Protein AF-A0A947FDV4-F1 (afdb_monomer_lite)

pLDDT: mean 72.95, std 21.2, range [30.83, 98.19]

Radius of gyration: 17.54 Å; chains: 1; bounding box: 39×44×41 Å

Structure (mmCIF, N/CA/C/O backbone):
data_AF-A0A947FDV4-F1
#
_entry.id   AF-A0A947FDV4-F1
#
loop_
_atom_site.group_PDB
_atom_site.id
_atom_site.type_symbol
_atom_site.label_atom_id
_atom_site.label_alt_id
_atom_site.label_comp_id
_atom_site.label_asym_id
_atom_site.label_entity_id
_atom_site.label_seq_id
_atom_site.pdbx_PDB_ins_code
_atom_site.Cartn_x
_atom_site.Cartn_y
_atom_site.Cartn_z
_atom_site.occupancy
_atom_site.B_iso_or_equiv
_atom_site.auth_seq_id
_atom_site.auth_comp_id
_atom_site.auth_asym_id
_atom_site.auth_atom_id
_atom_site.pdbx_PDB_model_num
ATOM 1 N N . MET A 1 1 ? -0.721 -19.538 10.527 1.00 61.16 1 MET A N 1
ATOM 2 C CA . MET A 1 1 ? -1.874 -18.734 10.999 1.00 61.16 1 MET A CA 1
ATOM 3 C C . MET A 1 1 ? -1.542 -17.625 12.014 1.00 61.16 1 MET A C 1
ATOM 5 O O . MET A 1 1 ? -1.861 -16.480 11.712 1.00 61.16 1 MET A O 1
ATOM 9 N N . ASP A 1 2 ? -0.907 -17.894 13.166 1.00 78.69 2 ASP A N 1
ATOM 10 C CA . ASP A 1 2 ? -0.734 -16.884 14.244 1.00 78.69 2 ASP A CA 1
ATOM 11 C C . ASP A 1 2 ? 0.026 -15.616 13.813 1.00 78.69 2 ASP A C 1
ATOM 13 O O . ASP A 1 2 ? -0.416 -14.503 14.087 1.00 78.69 2 ASP A O 1
ATOM 17 N N . ILE A 1 3 ? 1.089 -15.779 13.019 1.00 83.50 3 ILE A N 1
ATOM 18 C CA . ILE A 1 3 ? 1.899 -14.670 12.485 1.00 83.50 3 ILE A CA 1
ATOM 19 C C . ILE A 1 3 ? 1.073 -13.728 11.591 1.00 83.50 3 ILE A C 1
ATOM 21 O O . ILE A 1 3 ? 1.237 -12.514 11.651 1.00 83.50 3 ILE A O 1
ATOM 25 N N . LEU A 1 4 ? 0.157 -14.257 10.769 1.00 87.56 4 LEU A N 1
ATOM 26 C CA . LEU A 1 4 ? -0.676 -13.418 9.896 1.00 87.56 4 LEU A CA 1
ATOM 27 C C . LEU A 1 4 ? -1.680 -12.591 10.697 1.00 87.56 4 LEU A C 1
ATOM 29 O O . LEU A 1 4 ? -1.967 -11.454 10.338 1.00 87.56 4 LEU A O 1
ATOM 33 N N . ILE A 1 5 ? -2.219 -13.155 11.780 1.00 90.75 5 ILE A N 1
ATOM 34 C CA . ILE A 1 5 ? -3.146 -12.442 12.664 1.00 90.75 5 ILE A CA 1
ATOM 35 C C . ILE A 1 5 ? -2.408 -11.328 13.409 1.00 90.75 5 ILE A C 1
ATOM 37 O O . ILE A 1 5 ? -2.948 -10.227 13.547 1.00 90.75 5 ILE A O 1
ATOM 41 N N . GLU A 1 6 ? -1.183 -11.594 13.860 1.00 91.12 6 GLU A N 1
ATOM 42 C CA . GLU A 1 6 ? -0.329 -10.593 14.496 1.00 91.12 6 GLU A CA 1
ATOM 43 C C . GLU A 1 6 ? 0.019 -9.456 13.525 1.00 9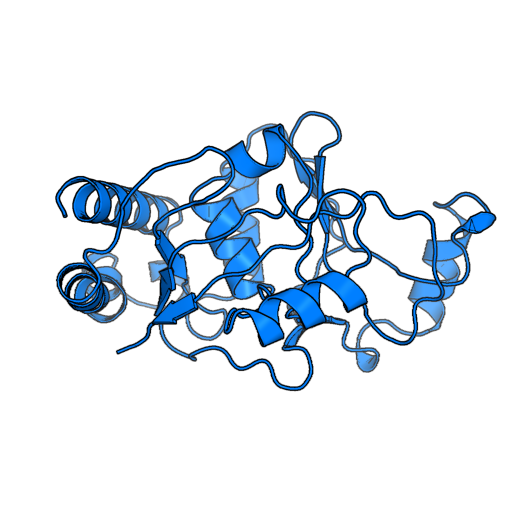1.12 6 GLU A C 1
ATOM 45 O O . GLU A 1 6 ? -0.275 -8.299 13.825 1.00 91.12 6 GLU A O 1
ATOM 50 N N . LEU A 1 7 ? 0.519 -9.776 12.324 1.00 92.25 7 LEU A N 1
ATOM 51 C CA . LEU A 1 7 ? 0.811 -8.792 11.272 1.00 92.25 7 LEU A CA 1
ATOM 52 C C . LEU A 1 7 ? -0.423 -7.964 10.899 1.00 92.25 7 LEU A C 1
ATOM 54 O O . LEU A 1 7 ? -0.337 -6.751 10.738 1.00 92.2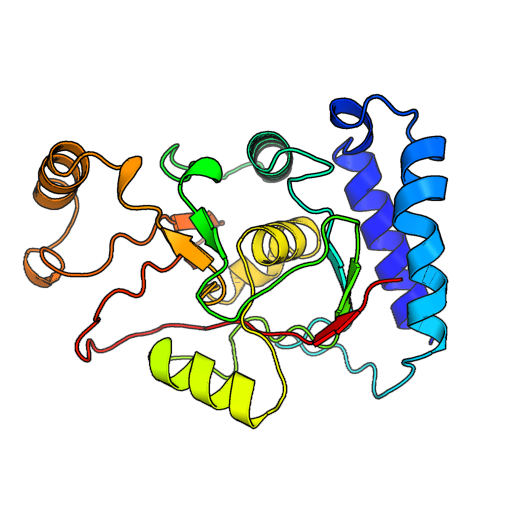5 7 LEU A O 1
ATOM 58 N N . PHE A 1 8 ? -1.590 -8.595 10.781 1.00 95.25 8 PHE A N 1
ATOM 59 C CA . PHE A 1 8 ? -2.833 -7.887 10.488 1.00 95.25 8 PHE A CA 1
ATOM 60 C C . PHE A 1 8 ? -3.212 -6.914 11.612 1.00 95.25 8 PHE A C 1
ATOM 62 O O . PHE A 1 8 ? -3.644 -5.794 11.348 1.00 95.25 8 PHE A O 1
ATOM 69 N N . SER A 1 9 ? -3.011 -7.318 12.868 1.00 96.06 9 SER A N 1
ATOM 70 C CA . SER A 1 9 ? -3.282 -6.473 14.037 1.00 96.06 9 SER A CA 1
ATOM 71 C C . SER A 1 9 ? -2.314 -5.288 14.119 1.00 96.06 9 SER A C 1
ATOM 73 O O . SER A 1 9 ? -2.739 -4.175 14.417 1.00 96.06 9 SER A O 1
ATOM 75 N N . GLN A 1 10 ? -1.038 -5.489 13.778 1.00 95.75 10 GLN A N 1
ATOM 76 C CA . GLN A 1 10 ? -0.059 -4.402 13.661 1.00 95.75 10 GLN A CA 1
ATOM 77 C C . GLN A 1 10 ? -0.476 -3.389 12.587 1.00 95.75 10 GLN A C 1
ATOM 79 O O . GLN A 1 10 ? -0.477 -2.187 12.838 1.00 95.75 10 GLN A O 1
ATOM 84 N N . GLN A 1 11 ? -0.929 -3.865 11.425 1.00 97.06 11 GLN A N 1
ATOM 85 C CA . GLN A 1 11 ? -1.399 -2.994 10.345 1.00 97.06 11 GLN A CA 1
ATOM 86 C C . GLN A 1 11 ? -2.675 -2.218 10.715 1.00 97.06 11 GLN A C 1
ATOM 88 O O . GLN A 1 11 ? -2.822 -1.066 10.304 1.00 97.06 11 GLN A O 1
ATOM 93 N N . ILE A 1 12 ? -3.564 -2.786 11.541 1.00 97.81 12 ILE A N 1
ATOM 94 C CA . ILE A 1 12 ? -4.694 -2.045 12.132 1.00 97.81 12 ILE A CA 1
ATOM 95 C C . ILE A 1 12 ? -4.191 -0.880 12.991 1.00 97.81 12 ILE A C 1
ATOM 97 O O . ILE A 1 12 ? -4.678 0.238 12.824 1.00 97.81 12 ILE A O 1
ATOM 101 N N . ASN A 1 13 ? -3.208 -1.112 13.866 1.00 96.81 13 ASN A N 1
ATOM 102 C CA . ASN A 1 13 ? -2.644 -0.051 14.706 1.00 96.81 13 ASN A CA 1
ATOM 103 C C . ASN A 1 13 ? -2.045 1.066 13.847 1.00 96.81 13 ASN A C 1
ATOM 105 O O . ASN A 1 13 ? -2.341 2.234 14.072 1.00 96.81 13 ASN A O 1
ATOM 109 N N . THR A 1 14 ? -1.314 0.713 12.789 1.00 95.44 14 THR A N 1
ATOM 110 C CA . THR A 1 14 ? -0.786 1.687 11.828 1.00 95.44 14 THR A CA 1
ATOM 111 C C . THR A 1 14 ? -1.892 2.532 11.173 1.00 95.44 14 THR A C 1
ATOM 113 O O . THR A 1 14 ? -1.744 3.744 11.023 1.00 95.44 14 THR A O 1
ATOM 116 N N . ILE A 1 15 ? -3.019 1.923 10.784 1.00 96.88 15 ILE A N 1
ATOM 117 C CA . ILE A 1 15 ? -4.180 2.630 10.202 1.00 96.88 15 ILE A CA 1
ATOM 118 C C . ILE A 1 15 ? -4.802 3.602 11.216 1.00 96.88 15 ILE A C 1
ATOM 120 O O . ILE A 1 15 ? -5.190 4.718 10.850 1.00 96.88 15 ILE A O 1
ATOM 124 N N . ILE A 1 16 ? -4.890 3.185 12.482 1.00 96.88 16 ILE A N 1
ATOM 125 C CA . ILE A 1 16 ? -5.399 3.994 13.597 1.00 96.88 16 ILE A CA 1
ATOM 126 C C . ILE A 1 16 ? -4.479 5.188 13.864 1.00 96.88 16 ILE A C 1
ATOM 128 O O . ILE A 1 16 ? -4.941 6.329 13.856 1.00 96.88 16 ILE A O 1
ATOM 132 N N . GLU A 1 17 ? -3.178 4.945 14.021 1.00 94.81 17 GLU A N 1
ATOM 133 C CA . GLU A 1 17 ? -2.159 5.972 14.267 1.00 94.81 17 GLU A CA 1
ATOM 134 C C . GLU A 1 17 ? -2.141 7.028 13.159 1.00 94.81 17 GLU A C 1
ATOM 136 O O . GLU A 1 17 ? -2.047 8.227 13.433 1.00 94.81 17 GLU A O 1
ATOM 141 N N . ARG A 1 18 ? -2.324 6.602 11.903 1.00 93.38 18 ARG A N 1
ATOM 142 C CA . ARG A 1 18 ? -2.436 7.499 10.743 1.00 93.38 18 ARG A CA 1
ATOM 143 C C . ARG A 1 18 ? -3.812 8.125 10.554 1.00 93.38 18 ARG A C 1
ATOM 145 O O . ARG A 1 18 ? -3.996 8.899 9.618 1.00 93.38 18 ARG A O 1
ATOM 152 N N . LYS A 1 19 ? -4.776 7.831 11.424 1.00 96.69 19 LYS A N 1
ATOM 153 C CA . LYS A 1 19 ? -6.101 8.467 11.457 1.00 96.69 19 LYS A CA 1
ATOM 154 C C . LYS A 1 19 ? -6.870 8.368 10.137 1.00 96.69 19 LYS A C 1
ATOM 156 O O . LYS A 1 19 ? -7.600 9.282 9.755 1.00 96.69 19 LYS A O 1
ATOM 161 N N . PHE A 1 20 ? -6.771 7.225 9.459 1.00 96.31 20 PHE A N 1
ATOM 162 C CA . PHE A 1 20 ? -7.467 6.972 8.186 1.00 96.31 20 PHE A CA 1
ATOM 163 C C . PHE A 1 20 ? -9.001 7.065 8.289 1.00 96.31 20 PHE A C 1
ATOM 165 O O . PHE A 1 20 ? -9.681 7.253 7.285 1.00 96.31 20 PHE A O 1
ATOM 172 N N . HIS A 1 21 ? -9.554 7.005 9.501 1.00 97.50 21 HIS A N 1
ATOM 173 C CA . HIS A 1 21 ? -10.975 7.218 9.761 1.00 97.50 21 HIS A CA 1
ATOM 174 C C . HIS A 1 21 ? -11.444 8.665 9.511 1.00 97.50 21 HIS A C 1
ATOM 176 O O . HIS A 1 21 ? -12.617 8.866 9.192 1.00 97.50 21 HIS A O 1
ATOM 182 N N . ILE A 1 22 ? -10.553 9.665 9.611 1.00 96.88 22 ILE A N 1
ATOM 183 C CA . ILE A 1 22 ? -10.924 11.088 9.517 1.00 96.88 22 ILE A CA 1
ATOM 184 C C . ILE A 1 22 ? -11.488 11.442 8.132 1.00 96.88 22 ILE A C 1
ATOM 186 O O . ILE A 1 22 ? -12.611 11.946 8.082 1.00 96.88 22 ILE A O 1
ATOM 190 N N . PRO A 1 23 ? -10.797 11.175 7.003 1.00 95.62 23 PRO A N 1
ATOM 191 C CA . PRO A 1 23 ? -11.322 11.541 5.685 1.00 95.62 23 PRO A CA 1
ATOM 192 C C . PRO A 1 23 ? -12.569 10.745 5.292 1.00 95.62 23 PRO A C 1
ATOM 194 O O . PRO A 1 23 ? -13.384 11.229 4.513 1.00 95.62 23 PRO A O 1
ATOM 197 N N . ALA A 1 24 ? -12.739 9.549 5.862 1.00 93.94 24 ALA A N 1
ATOM 198 C CA . ALA A 1 24 ? -13.931 8.730 5.678 1.00 93.94 24 ALA A CA 1
ATOM 199 C C . ALA A 1 24 ? -15.149 9.247 6.473 1.00 93.94 24 ALA A C 1
ATOM 201 O O . ALA A 1 24 ? -16.252 8.734 6.293 1.00 93.94 24 ALA A O 1
ATOM 202 N N . GLY A 1 25 ? -14.972 10.239 7.357 1.00 96.50 25 GLY A N 1
ATOM 203 C CA . GLY A 1 25 ? -16.050 10.798 8.177 1.00 96.50 25 GLY A CA 1
ATOM 204 C C . GLY A 1 25 ? -16.618 9.808 9.198 1.00 96.50 25 GLY A C 1
ATOM 205 O O . GLY A 1 25 ? -17.791 9.899 9.557 1.00 96.50 25 GLY A O 1
ATOM 206 N N . LEU A 1 26 ? -15.809 8.842 9.642 1.00 97.50 26 LEU A N 1
ATOM 207 C CA . LEU A 1 26 ? -16.211 7.794 10.580 1.00 97.50 26 LEU A CA 1
ATOM 208 C C . LEU A 1 26 ? -15.482 7.939 11.916 1.00 97.50 26 LEU A C 1
ATOM 210 O O . LEU A 1 26 ? -14.395 8.512 11.999 1.00 97.50 26 LEU A O 1
ATOM 214 N N . SER A 1 27 ? -16.068 7.362 12.968 1.00 98.12 27 SER A N 1
ATOM 215 C CA . SER A 1 27 ? -15.310 7.085 14.186 1.00 98.12 27 SER A CA 1
ATOM 216 C C . SER A 1 27 ? -14.224 6.042 13.894 1.00 98.12 27 SER A C 1
ATOM 218 O O . SER A 1 27 ? -14.353 5.237 12.969 1.00 98.12 27 SER A O 1
ATOM 220 N N . GLU A 1 28 ? -13.155 6.035 14.689 1.00 97.94 28 GLU A N 1
ATOM 221 C CA . GLU A 1 28 ? -12.082 5.044 14.561 1.00 97.94 28 GLU A CA 1
ATOM 222 C C . GLU A 1 28 ? -12.623 3.605 14.606 1.00 97.94 28 GLU A C 1
ATOM 224 O O . GLU A 1 28 ? -12.326 2.795 13.725 1.00 97.94 28 GLU A O 1
ATOM 229 N N . SER A 1 29 ? -13.489 3.303 15.579 1.00 97.81 29 SER A N 1
ATOM 230 C CA . SER A 1 29 ? -14.077 1.971 15.742 1.00 97.81 29 SER A CA 1
ATOM 231 C C . SER A 1 29 ? -15.006 1.598 14.587 1.00 97.81 29 SER A C 1
ATOM 233 O O . SER A 1 29 ? -14.961 0.460 14.117 1.00 97.81 29 SER A O 1
ATOM 235 N N . ASP A 1 30 ? -15.814 2.535 14.080 1.00 98.06 30 ASP A N 1
ATOM 236 C CA . ASP A 1 30 ? -16.655 2.303 12.903 1.00 98.06 30 ASP A CA 1
ATOM 237 C C . ASP A 1 30 ? -15.817 2.020 11.660 1.00 98.06 30 ASP A C 1
ATOM 239 O O . ASP A 1 30 ? -16.135 1.096 10.912 1.00 98.06 30 ASP A O 1
ATOM 243 N N . PHE A 1 31 ? -14.747 2.786 11.441 1.00 98.19 31 PHE A N 1
ATOM 244 C CA . PHE A 1 31 ? -13.864 2.589 10.297 1.00 98.19 31 PHE A CA 1
ATOM 245 C C . PHE A 1 31 ? -13.248 1.188 10.324 1.00 98.19 31 PHE A C 1
ATOM 247 O O . PHE A 1 31 ? -13.370 0.435 9.355 1.00 98.19 31 PHE A O 1
ATOM 254 N N . ILE A 1 32 ? -12.661 0.795 11.457 1.00 98.12 32 ILE A N 1
ATOM 255 C CA . ILE A 1 32 ? -12.037 -0.522 11.611 1.00 98.12 32 ILE A CA 1
ATOM 256 C C . ILE A 1 32 ? -13.062 -1.647 11.458 1.00 98.12 32 ILE A C 1
ATOM 258 O O . ILE A 1 32 ? -12.831 -2.576 10.681 1.00 98.12 32 ILE A O 1
ATOM 262 N N . ASN A 1 33 ? -14.213 -1.560 12.126 1.00 97.44 33 ASN A N 1
ATOM 263 C CA . ASN A 1 33 ? -15.218 -2.623 12.098 1.00 97.44 33 ASN A CA 1
ATOM 264 C C . ASN A 1 33 ? -15.877 -2.794 10.727 1.00 97.44 33 ASN A C 1
ATOM 266 O O . ASN A 1 33 ? -16.144 -3.923 10.316 1.00 97.44 33 ASN A O 1
ATOM 270 N N . ARG A 1 34 ? -16.150 -1.694 10.014 1.00 95.56 34 ARG A N 1
ATOM 271 C CA . ARG A 1 34 ? -16.843 -1.740 8.718 1.00 95.56 34 ARG A CA 1
ATOM 272 C C . ARG A 1 34 ? -15.913 -2.099 7.570 1.00 95.56 34 ARG A C 1
ATOM 274 O O . ARG A 1 34 ? -16.341 -2.784 6.645 1.00 95.56 34 ARG A O 1
ATOM 281 N N . HIS A 1 35 ? -14.672 -1.620 7.608 1.00 96.06 35 HIS A N 1
ATOM 282 C CA . HIS A 1 35 ? -13.788 -1.673 6.448 1.00 96.06 35 HIS A CA 1
ATOM 283 C C . HIS A 1 35 ? -12.632 -2.659 6.589 1.00 96.06 35 HIS A C 1
ATOM 285 O O . HIS A 1 35 ? -12.291 -3.316 5.610 1.00 96.06 35 HIS A O 1
ATOM 291 N N . ILE A 1 36 ? -12.039 -2.783 7.779 1.00 97.38 36 ILE A N 1
ATOM 292 C CA . ILE A 1 36 ? -10.795 -3.544 7.956 1.00 97.38 36 ILE A CA 1
ATOM 293 C C . ILE A 1 36 ? -11.069 -4.927 8.542 1.00 97.38 36 ILE A C 1
ATOM 295 O O . ILE A 1 36 ? -10.694 -5.932 7.946 1.00 97.38 36 ILE A O 1
ATOM 299 N N . MET A 1 37 ? -11.790 -5.012 9.662 1.00 96.12 37 MET A N 1
ATOM 300 C CA . MET A 1 37 ? -12.080 -6.273 10.358 1.00 96.12 37 MET A CA 1
ATOM 301 C C . MET A 1 37 ? -12.680 -7.383 9.489 1.00 96.12 37 MET A C 1
ATOM 303 O O . MET A 1 37 ? -12.298 -8.540 9.698 1.00 96.12 37 MET A O 1
ATOM 307 N N . PRO A 1 38 ? -13.554 -7.101 8.502 1.00 95.75 38 PRO A N 1
ATOM 308 C CA . PRO A 1 38 ? -14.048 -8.140 7.610 1.00 95.75 38 PRO A CA 1
ATOM 309 C C . PRO A 1 38 ? -12.913 -8.906 6.905 1.00 95.75 38 PRO A C 1
ATOM 311 O O . PRO A 1 38 ? -13.013 -10.121 6.719 1.00 95.75 38 PRO A O 1
ATOM 314 N N . LEU A 1 39 ? -11.802 -8.236 6.566 1.00 95.31 39 LEU A N 1
ATOM 315 C CA . LEU A 1 39 ? -10.661 -8.836 5.863 1.00 95.31 39 LEU A CA 1
ATOM 316 C C . LEU A 1 39 ? -9.967 -9.932 6.675 1.00 95.31 39 LEU A C 1
ATOM 318 O O . LEU A 1 39 ? -9.359 -10.830 6.094 1.00 95.31 39 LEU A O 1
ATOM 322 N N . LYS A 1 40 ? -10.120 -9.941 8.005 1.00 93.06 40 LYS A N 1
ATOM 323 C CA . LYS A 1 40 ? -9.583 -10.999 8.873 1.00 93.06 40 LYS A CA 1
ATOM 324 C C . LYS A 1 40 ? -10.066 -12.393 8.454 1.00 93.06 40 LYS A C 1
ATOM 326 O O . LYS A 1 40 ? -9.337 -13.371 8.602 1.00 93.06 40 LYS A O 1
ATOM 331 N N . GLN A 1 41 ? -11.267 -12.495 7.878 1.00 89.94 41 GLN A N 1
ATOM 332 C CA . GLN A 1 41 ? -11.826 -13.760 7.386 1.00 89.94 41 GLN A CA 1
ATOM 333 C C . GLN A 1 41 ? -11.045 -14.340 6.195 1.00 89.94 41 GLN A C 1
ATOM 335 O O . GLN A 1 41 ? -11.066 -15.552 5.977 1.00 89.94 41 GLN A O 1
ATOM 340 N N . LEU A 1 42 ? -10.351 -13.497 5.424 1.00 89.00 42 LEU A N 1
ATOM 341 C CA . LEU A 1 42 ? -9.546 -13.915 4.275 1.00 89.00 42 LEU A CA 1
ATOM 342 C C . LEU A 1 42 ? -8.218 -14.556 4.701 1.00 89.00 42 LEU A C 1
ATOM 344 O O . LEU A 1 42 ? -7.711 -15.416 3.982 1.00 89.00 42 LEU A O 1
ATOM 348 N N . LEU A 1 43 ? -7.696 -14.199 5.881 1.00 85.94 43 LEU A N 1
ATOM 349 C CA . LEU A 1 43 ? -6.466 -14.779 6.435 1.00 85.94 43 LEU A CA 1
ATOM 350 C C . LEU A 1 43 ? -6.643 -16.266 6.759 1.00 85.94 43 LEU A C 1
ATOM 352 O O . LEU A 1 43 ? -5.788 -17.080 6.428 1.00 85.94 43 LEU A O 1
ATOM 356 N N . VAL A 1 44 ? -7.792 -16.630 7.337 1.00 74.06 44 VAL A N 1
ATOM 357 C CA . VAL A 1 44 ? -8.118 -18.019 7.709 1.00 74.06 44 VAL A CA 1
ATOM 358 C C . VAL A 1 44 ? -8.218 -18.927 6.476 1.00 74.06 44 VAL A C 1
ATOM 360 O O . VAL A 1 44 ? -7.927 -20.116 6.548 1.00 74.06 44 VAL A O 1
ATOM 363 N N . LYS A 1 45 ? -8.606 -18.373 5.322 1.00 69.06 45 LYS A N 1
ATOM 364 C CA . LYS A 1 45 ? -8.782 -19.130 4.074 1.00 69.06 45 LYS A CA 1
ATOM 365 C C . LYS A 1 45 ? -7.473 -19.387 3.314 1.00 69.06 45 LYS A C 1
ATOM 367 O O . LYS A 1 45 ? -7.484 -20.197 2.391 1.00 69.06 45 LYS A O 1
ATOM 372 N N . ASN A 1 46 ? -6.369 -18.721 3.668 1.00 67.12 46 ASN A N 1
ATOM 373 C CA . ASN A 1 46 ? -5.142 -18.676 2.858 1.00 67.12 46 ASN A CA 1
ATOM 374 C C . ASN A 1 46 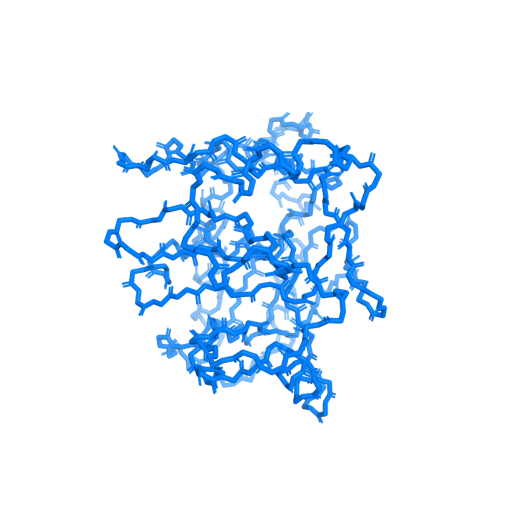? -3.866 -19.042 3.640 1.00 67.12 46 ASN A C 1
ATOM 376 O O . ASN A 1 46 ? -2.823 -18.431 3.440 1.00 67.12 46 ASN A O 1
ATOM 380 N N . ASP A 1 47 ? -3.919 -20.067 4.494 1.00 63.22 47 ASP A N 1
ATOM 381 C CA . ASP A 1 47 ? -2.809 -20.512 5.365 1.00 63.22 47 ASP A CA 1
ATOM 382 C C . ASP A 1 47 ? -1.647 -21.222 4.621 1.00 63.22 47 ASP A C 1
ATOM 384 O O . ASP A 1 47 ? -1.104 -22.219 5.094 1.00 63.22 47 ASP A O 1
ATOM 388 N N . LYS A 1 48 ? -1.269 -20.763 3.419 1.00 56.84 48 LYS A N 1
ATOM 389 C CA . LYS A 1 48 ? -0.122 -21.309 2.677 1.00 56.84 48 LYS A CA 1
ATOM 390 C C . LYS A 1 48 ? 1.159 -20.532 3.005 1.00 56.84 48 LYS A C 1
ATOM 392 O O . LYS A 1 48 ? 1.204 -19.322 2.843 1.00 56.84 48 LYS A O 1
ATOM 397 N N . ASP A 1 49 ? 2.159 -21.287 3.465 1.00 53.69 49 ASP A N 1
ATOM 398 C CA . ASP A 1 49 ? 3.581 -20.971 3.691 1.00 53.69 49 ASP A CA 1
ATOM 399 C C . ASP A 1 49 ? 3.908 -19.504 4.050 1.00 53.69 49 ASP A C 1
ATOM 401 O O . ASP A 1 49 ? 4.287 -18.680 3.222 1.00 53.69 49 ASP A O 1
ATOM 405 N N . THR A 1 50 ? 3.779 -19.183 5.337 1.00 57.91 50 THR A N 1
ATOM 406 C CA . THR A 1 50 ? 4.012 -17.854 5.923 1.00 57.91 50 THR A CA 1
ATOM 407 C C . THR A 1 50 ? 5.486 -17.619 6.253 1.00 57.91 50 THR A C 1
ATOM 409 O O . THR A 1 50 ? 5.826 -17.285 7.393 1.00 57.91 50 THR A O 1
ATOM 412 N N . LYS A 1 51 ? 6.395 -17.836 5.300 1.00 56.47 51 LYS A N 1
ATOM 413 C CA . LYS A 1 51 ? 7.791 -17.437 5.505 1.00 56.47 51 LYS A CA 1
ATOM 414 C C . LYS A 1 51 ? 7.905 -15.933 5.303 1.00 56.47 51 LYS A C 1
ATOM 416 O O . LYS A 1 51 ? 7.771 -15.442 4.190 1.00 56.47 51 LYS A O 1
ATOM 421 N N . ILE A 1 52 ? 8.152 -15.218 6.397 1.00 56.66 52 ILE A N 1
ATOM 422 C CA . ILE A 1 52 ? 8.619 -13.836 6.331 1.00 56.66 52 ILE A CA 1
ATOM 423 C C . ILE A 1 52 ? 10.059 -13.900 5.821 1.00 56.66 52 ILE A C 1
ATOM 425 O O . ILE A 1 52 ? 10.963 -14.317 6.546 1.00 56.66 52 ILE A O 1
ATOM 429 N N . ASP A 1 53 ? 10.253 -13.531 4.563 1.00 66.19 53 ASP A N 1
ATOM 430 C CA . ASP A 1 53 ? 11.567 -13.220 4.011 1.00 66.19 53 ASP A CA 1
ATOM 431 C C . ASP A 1 53 ? 11.654 -11.700 3.841 1.00 66.19 53 ASP A C 1
ATOM 433 O O . ASP A 1 53 ? 10.658 -11.044 3.555 1.00 66.19 53 ASP A O 1
ATOM 437 N N . LYS A 1 54 ? 12.846 -11.115 3.971 1.00 65.31 54 LYS A N 1
ATOM 438 C CA . LYS A 1 54 ? 13.060 -9.675 3.753 1.00 65.31 54 LYS A CA 1
ATOM 439 C C . LYS A 1 54 ? 12.636 -9.216 2.354 1.00 65.31 54 LYS A C 1
ATOM 441 O O . LYS A 1 54 ? 12.448 -8.024 2.141 1.00 65.31 54 LYS A O 1
ATOM 446 N N . SER A 1 55 ? 12.523 -10.143 1.403 1.00 74.75 55 SER A N 1
ATOM 447 C CA . SER A 1 55 ? 12.048 -9.864 0.050 1.00 74.75 55 SER A CA 1
ATOM 448 C C . SER A 1 55 ? 10.532 -10.034 -0.132 1.00 74.75 55 SER A C 1
ATOM 450 O O . SER A 1 55 ? 9.969 -9.398 -1.020 1.00 74.75 55 SER A O 1
ATOM 452 N N . HIS A 1 56 ? 9.857 -10.799 0.734 1.00 85.44 56 HIS A N 1
ATOM 453 C CA . HIS A 1 56 ? 8.434 -11.124 0.614 1.00 85.44 56 HIS A CA 1
ATOM 454 C C . HIS A 1 56 ? 7.648 -10.776 1.882 1.00 85.44 56 HIS A C 1
ATOM 456 O O . HIS A 1 56 ? 7.859 -11.351 2.951 1.00 85.44 56 HIS A O 1
ATOM 462 N N . ILE A 1 57 ? 6.666 -9.885 1.745 1.00 88.81 57 ILE A N 1
ATOM 463 C CA . ILE A 1 57 ? 5.745 -9.535 2.829 1.00 88.81 57 ILE A CA 1
ATOM 464 C C . ILE A 1 57 ? 4.486 -10.400 2.717 1.00 88.81 57 ILE A C 1
ATOM 466 O O . ILE A 1 57 ? 3.785 -10.319 1.708 1.00 88.81 57 ILE A O 1
ATOM 470 N N . PRO A 1 58 ? 4.138 -11.205 3.740 1.00 90.25 58 PRO A N 1
ATOM 471 C CA . PRO A 1 58 ? 3.035 -12.155 3.622 1.00 90.25 58 PRO A CA 1
ATOM 472 C C . PRO A 1 58 ? 1.686 -11.499 3.339 1.00 90.25 58 PRO A C 1
ATOM 474 O O . PRO A 1 58 ? 0.918 -12.025 2.535 1.00 90.25 58 PRO A O 1
ATOM 477 N N . ILE A 1 59 ? 1.401 -10.373 4.004 1.00 93.19 59 ILE A N 1
ATOM 478 C CA . ILE A 1 59 ? 0.139 -9.647 3.869 1.00 93.19 59 ILE A CA 1
ATOM 479 C C . ILE A 1 59 ? 0.322 -8.134 3.946 1.00 93.19 59 ILE A C 1
ATOM 481 O O . ILE A 1 59 ? 1.068 -7.635 4.788 1.00 93.19 59 ILE A O 1
ATOM 485 N N . VAL A 1 60 ? -0.437 -7.406 3.129 1.00 95.12 60 VAL A N 1
ATOM 486 C CA . VAL A 1 60 ? -0.579 -5.945 3.227 1.00 95.12 60 VAL A CA 1
ATOM 487 C C . VAL A 1 60 ? -2.059 -5.583 3.157 1.00 95.12 60 VAL A C 1
ATOM 489 O O . VAL A 1 60 ? -2.756 -6.007 2.236 1.00 95.12 60 VAL A O 1
ATOM 492 N N . VAL A 1 61 ? -2.545 -4.805 4.120 1.00 97.69 61 VAL A N 1
ATOM 493 C CA . VAL A 1 61 ? -3.881 -4.208 4.110 1.00 97.69 61 VAL A CA 1
ATOM 494 C C . VAL A 1 61 ? -3.835 -2.964 3.238 1.00 97.69 61 VAL A C 1
ATOM 496 O O . VAL A 1 61 ? -3.093 -2.029 3.515 1.00 97.69 61 VAL A O 1
ATOM 499 N N . VAL A 1 62 ? -4.644 -2.936 2.186 1.00 97.62 62 VAL A N 1
ATOM 500 C CA . VAL A 1 62 ? -4.736 -1.784 1.289 1.00 97.62 62 VAL A CA 1
ATOM 501 C C . VAL A 1 62 ? -6.028 -1.045 1.570 1.00 97.62 62 VAL A C 1
ATOM 503 O O . VAL A 1 62 ? -7.112 -1.622 1.481 1.00 97.62 62 VAL A O 1
ATOM 506 N N . VAL A 1 63 ? -5.914 0.245 1.881 1.00 96.94 63 VAL A N 1
ATOM 507 C CA . VAL A 1 63 ? -7.045 1.173 1.932 1.00 96.94 63 VAL A CA 1
ATOM 508 C C . VAL A 1 63 ? -7.003 2.012 0.653 1.00 96.94 63 VAL A C 1
ATOM 510 O O . VAL A 1 63 ? -6.134 2.875 0.532 1.00 96.94 63 VAL A O 1
ATOM 513 N N . PRO A 1 64 ? -7.886 1.751 -0.329 1.00 94.12 64 PRO A N 1
ATOM 514 C CA . PRO A 1 64 ? -7.815 2.422 -1.619 1.00 94.12 64 PRO A CA 1
ATOM 515 C C . PRO A 1 64 ? -8.157 3.909 -1.505 1.00 94.12 64 PRO A C 1
ATOM 517 O O . PRO A 1 64 ? -8.882 4.338 -0.597 1.00 94.12 64 PRO A O 1
ATOM 520 N N . HIS A 1 65 ? -7.682 4.687 -2.477 1.00 91.19 65 HIS A N 1
ATOM 521 C CA . HIS A 1 65 ? -7.911 6.129 -2.573 1.00 91.19 65 HIS A CA 1
ATOM 522 C C . HIS A 1 65 ? -9.384 6.554 -2.575 1.00 91.19 65 HIS A C 1
ATOM 524 O O . HIS A 1 65 ? -9.706 7.677 -2.190 1.00 91.19 65 HIS A O 1
ATOM 530 N N . THR A 1 66 ? -10.279 5.659 -2.995 1.00 91.38 66 THR A N 1
ATOM 531 C CA . THR A 1 66 ? -11.739 5.839 -2.977 1.00 91.38 66 THR A CA 1
ATOM 532 C C . THR A 1 66 ? -12.315 5.931 -1.561 1.00 91.38 66 THR A C 1
ATOM 534 O O . THR A 1 66 ? -13.410 6.463 -1.390 1.00 91.38 66 THR A O 1
ATOM 537 N N . ILE A 1 67 ? -11.597 5.426 -0.551 1.00 95.12 67 ILE A N 1
ATOM 538 C CA . ILE A 1 67 ? -11.982 5.473 0.868 1.00 95.12 67 ILE A CA 1
ATOM 539 C C . ILE A 1 67 ? -11.185 6.544 1.615 1.00 95.12 67 ILE A C 1
ATOM 541 O O . ILE A 1 67 ? -11.757 7.313 2.386 1.00 95.12 67 ILE A O 1
ATOM 545 N N . VAL A 1 68 ? -9.869 6.602 1.394 1.00 94.38 68 VAL A N 1
ATOM 546 C CA . VAL A 1 68 ? -8.983 7.604 2.002 1.00 94.38 68 VAL A CA 1
ATOM 547 C C . VAL A 1 68 ? -8.143 8.237 0.900 1.00 94.38 68 VAL A C 1
ATOM 549 O O . VAL A 1 68 ? -7.325 7.528 0.318 1.00 94.38 68 VAL A O 1
ATOM 552 N N . PRO A 1 69 ? -8.271 9.548 0.624 1.00 90.44 69 PRO A N 1
ATOM 553 C CA . PRO A 1 69 ? -7.537 10.194 -0.460 1.00 90.44 69 PRO A CA 1
ATOM 554 C C . PRO A 1 69 ? -6.028 9.944 -0.376 1.00 90.44 69 PRO A C 1
ATOM 556 O O . PRO A 1 69 ? -5.430 10.084 0.692 1.00 90.44 69 PRO A O 1
ATOM 559 N N . LEU A 1 70 ? -5.393 9.621 -1.506 1.00 83.81 70 LEU A N 1
ATOM 560 C CA . LEU A 1 70 ? -3.953 9.324 -1.547 1.00 83.81 70 LEU A CA 1
ATOM 561 C C . LEU A 1 70 ? -3.092 10.480 -1.032 1.00 83.81 70 LEU A C 1
ATOM 563 O O . LEU A 1 70 ? -2.073 10.239 -0.394 1.00 83.81 70 LEU A O 1
ATOM 567 N N . SER A 1 71 ? -3.510 11.726 -1.267 1.00 81.44 71 SER A N 1
ATOM 568 C CA . SER A 1 71 ? -2.843 12.916 -0.732 1.00 81.44 71 SER A CA 1
ATOM 569 C C . SER A 1 71 ? -2.795 12.916 0.799 1.00 81.44 71 SER A C 1
ATOM 571 O O . SER A 1 71 ? -1.751 13.220 1.373 1.00 81.44 71 SER A O 1
ATOM 573 N N . TYR A 1 72 ? -3.881 12.496 1.456 1.00 88.38 72 TYR A N 1
ATOM 574 C CA . TYR A 1 72 ? -3.932 12.336 2.908 1.00 88.38 72 TYR A CA 1
ATOM 575 C C . TYR A 1 72 ? -3.035 11.187 3.374 1.00 88.38 72 TYR A C 1
ATOM 577 O O . TYR A 1 72 ? -2.238 11.368 4.290 1.00 88.38 72 TYR A O 1
ATOM 585 N N . GLN A 1 73 ? -3.120 10.016 2.731 1.00 88.06 73 GLN A N 1
ATOM 586 C CA . GLN A 1 73 ? -2.287 8.860 3.095 1.00 88.06 73 GLN A CA 1
ATOM 587 C C . GLN A 1 73 ? -0.795 9.205 3.014 1.00 88.06 73 GLN A C 1
ATOM 589 O O . GLN A 1 73 ? -0.046 8.960 3.959 1.00 88.06 73 GLN A O 1
ATOM 594 N N . LEU A 1 74 ? -0.388 9.851 1.918 1.00 79.62 74 LEU A N 1
ATOM 595 C CA . LEU A 1 74 ? 0.969 10.344 1.723 1.00 79.62 74 LEU A CA 1
ATOM 596 C C . LEU A 1 74 ? 1.390 11.317 2.815 1.00 79.62 74 LEU A C 1
ATOM 598 O O . LEU A 1 74 ? 2.472 11.144 3.366 1.00 79.62 74 LEU A O 1
ATOM 602 N N . GLU A 1 75 ? 0.556 12.308 3.144 1.00 81.75 75 GLU A N 1
ATOM 603 C CA . GLU A 1 75 ? 0.837 13.278 4.208 1.00 81.75 75 GLU A CA 1
ATOM 604 C C . GLU A 1 75 ? 1.144 12.584 5.543 1.00 81.75 75 GLU A C 1
ATOM 606 O O . GLU A 1 75 ? 2.171 12.874 6.160 1.00 81.75 75 GLU A O 1
ATOM 611 N N . ARG A 1 76 ? 0.317 11.608 5.941 1.00 86.62 76 ARG A N 1
ATOM 612 C CA . ARG A 1 76 ? 0.504 10.852 7.192 1.00 86.62 76 ARG A CA 1
ATOM 613 C C . ARG A 1 76 ? 1.794 10.033 7.196 1.00 86.62 76 ARG A C 1
ATOM 615 O O . ARG A 1 76 ? 2.430 9.902 8.238 1.00 86.62 76 ARG A O 1
ATOM 622 N N . ILE A 1 77 ? 2.206 9.495 6.047 1.00 79.75 77 ILE A N 1
ATOM 623 C CA . ILE A 1 77 ? 3.495 8.801 5.916 1.00 79.75 77 ILE A CA 1
ATOM 624 C C . ILE A 1 77 ? 4.650 9.789 6.129 1.00 79.75 77 ILE A C 1
ATOM 626 O O . ILE A 1 77 ? 5.577 9.469 6.871 1.00 79.75 77 ILE A O 1
ATOM 630 N N . ARG A 1 78 ? 4.582 11.005 5.558 1.00 74.69 78 ARG A N 1
ATOM 631 C CA . ARG A 1 78 ? 5.655 12.014 5.726 1.00 74.69 78 ARG A CA 1
ATOM 632 C C . ARG A 1 78 ? 5.813 12.429 7.180 1.00 74.69 78 ARG A C 1
ATOM 634 O O . ARG A 1 78 ? 6.934 12.502 7.657 1.00 74.69 78 ARG A O 1
ATOM 641 N N . GLU A 1 79 ? 4.705 12.684 7.873 1.00 75.75 79 GLU A N 1
ATOM 642 C CA . GLU A 1 79 ? 4.729 13.055 9.294 1.00 75.75 79 GLU A CA 1
ATOM 643 C C . GLU A 1 79 ? 5.377 11.971 10.166 1.00 75.75 79 GLU A C 1
ATOM 645 O O . GLU A 1 79 ? 6.044 12.292 11.144 1.00 75.75 79 GLU A O 1
ATOM 650 N N . SER A 1 80 ? 5.199 10.692 9.812 1.00 69.50 80 SER A N 1
ATOM 651 C CA . SER A 1 80 ? 5.755 9.573 10.582 1.00 69.50 80 SER A CA 1
ATOM 652 C C . SER A 1 80 ? 7.259 9.359 10.391 1.00 69.50 80 SER A C 1
ATOM 654 O O . SER A 1 80 ? 7.867 8.631 11.173 1.00 69.50 80 SER A O 1
ATOM 656 N N . ILE A 1 81 ? 7.876 9.979 9.380 1.00 65.75 81 ILE A N 1
ATOM 657 C CA . ILE A 1 81 ? 9.284 9.755 9.054 1.00 65.75 81 ILE A CA 1
ATOM 658 C C . ILE A 1 81 ? 10.022 11.094 9.163 1.00 65.75 81 ILE A C 1
ATOM 660 O O . ILE A 1 81 ? 10.017 11.910 8.244 1.00 65.75 81 ILE A O 1
ATOM 664 N N . ASN A 1 82 ? 10.663 11.297 10.319 1.00 53.66 82 ASN A N 1
ATOM 665 C CA . ASN A 1 82 ? 11.255 12.555 10.809 1.00 53.66 82 ASN A CA 1
ATOM 666 C C . ASN A 1 82 ? 12.322 13.232 9.916 1.00 53.66 82 ASN A C 1
ATOM 668 O O . ASN A 1 82 ? 12.829 14.279 10.305 1.00 53.66 82 ASN A O 1
ATOM 672 N N . ASP A 1 83 ? 12.678 12.679 8.753 1.00 47.50 83 ASP A N 1
ATOM 673 C CA . ASP A 1 83 ? 13.799 13.175 7.936 1.00 47.50 83 ASP A CA 1
ATOM 674 C C . ASP A 1 83 ? 13.559 13.082 6.417 1.00 47.50 83 ASP A C 1
ATOM 676 O O . ASP A 1 83 ? 14.483 13.023 5.605 1.00 47.50 83 ASP A O 1
ATOM 680 N N . ILE A 1 84 ? 12.292 13.032 5.995 1.00 49.06 84 ILE A N 1
ATOM 681 C CA . ILE A 1 84 ? 11.966 12.890 4.577 1.00 49.06 84 ILE A CA 1
ATOM 682 C C . ILE A 1 84 ? 11.817 14.252 3.887 1.00 49.06 84 ILE A C 1
ATOM 684 O O . ILE A 1 84 ? 10.802 14.944 4.010 1.00 49.06 84 ILE A O 1
ATOM 688 N N . GLN A 1 85 ? 12.782 14.572 3.020 1.00 46.44 85 GLN A N 1
ATOM 689 C CA . GLN A 1 85 ? 12.578 15.509 1.912 1.00 46.44 85 GLN A CA 1
ATOM 690 C C . GLN A 1 85 ? 11.714 14.844 0.834 1.00 46.44 85 GLN A C 1
ATOM 692 O O . GLN A 1 85 ? 12.181 14.419 -0.225 1.00 46.44 85 GLN A O 1
ATOM 697 N N . LEU A 1 86 ? 10.425 14.714 1.133 1.00 48.94 86 LEU A N 1
ATOM 698 C CA . LEU A 1 86 ? 9.416 14.355 0.149 1.00 48.94 86 LEU A CA 1
ATOM 699 C C . LEU A 1 86 ? 9.215 15.580 -0.722 1.00 48.94 86 LEU A C 1
ATOM 701 O O . LEU A 1 86 ? 8.444 16.475 -0.371 1.00 48.94 86 LEU A O 1
ATOM 705 N N . GLU A 1 87 ? 9.970 15.646 -1.815 1.00 46.16 87 GLU A N 1
ATOM 706 C CA . GLU A 1 87 ? 9.745 16.664 -2.822 1.00 46.16 87 GLU A CA 1
ATOM 707 C C . GLU A 1 87 ? 8.309 16.539 -3.332 1.00 46.16 87 GLU A C 1
ATOM 709 O O . GLU A 1 87 ? 7.797 15.452 -3.604 1.00 46.16 87 GLU A O 1
ATOM 714 N N . HIS A 1 88 ? 7.654 17.690 -3.434 1.00 44.62 88 HIS A N 1
ATOM 715 C CA . HIS A 1 88 ? 6.241 17.897 -3.750 1.00 44.62 88 HIS A CA 1
ATOM 716 C C . HIS A 1 88 ? 5.793 17.398 -5.144 1.00 44.62 88 HIS A C 1
ATOM 718 O O . HIS A 1 88 ? 4.770 17.855 -5.659 1.00 44.62 88 HIS A O 1
ATOM 724 N N . LEU A 1 89 ? 6.549 16.512 -5.797 1.00 50.09 89 LEU A N 1
ATOM 725 C CA . LEU A 1 89 ? 6.373 16.172 -7.206 1.00 50.09 89 LEU A CA 1
ATOM 726 C C . LEU A 1 89 ? 5.447 14.990 -7.478 1.00 50.09 89 LEU A C 1
ATOM 728 O O . LEU A 1 89 ? 5.088 14.797 -8.633 1.00 50.09 89 LEU A O 1
ATOM 732 N N . ILE A 1 90 ? 5.017 14.218 -6.478 1.00 53.91 90 ILE A N 1
ATOM 733 C CA . ILE A 1 90 ? 4.034 13.155 -6.721 1.00 53.91 90 ILE A CA 1
ATOM 734 C C . ILE A 1 90 ? 2.653 13.634 -6.313 1.00 53.91 90 ILE A C 1
ATOM 736 O O . ILE A 1 90 ? 2.323 13.681 -5.130 1.00 53.91 90 ILE A O 1
ATOM 740 N N . ARG A 1 91 ? 1.832 13.960 -7.310 1.00 62.62 91 ARG A N 1
ATOM 741 C CA . ARG A 1 91 ? 0.391 14.102 -7.126 1.00 62.62 91 ARG A CA 1
ATOM 742 C C . ARG A 1 91 ? -0.266 12.784 -7.511 1.00 62.62 91 ARG A C 1
ATOM 744 O O . ARG A 1 91 ? -0.189 12.414 -8.681 1.00 62.62 91 ARG A O 1
ATOM 751 N N . PRO A 1 92 ? -0.861 12.046 -6.566 1.00 65.00 92 PRO A N 1
ATOM 752 C CA . PRO A 1 92 ? -1.497 10.765 -6.858 1.00 65.00 92 PRO A CA 1
ATOM 753 C C . PRO A 1 92 ? -2.556 10.841 -7.961 1.00 65.00 92 PRO A C 1
ATOM 755 O O . PRO A 1 92 ? -2.740 9.890 -8.710 1.00 65.00 92 PRO A O 1
ATOM 758 N N . GLU A 1 93 ? -3.187 12.004 -8.114 1.00 67.56 93 GLU A N 1
ATOM 759 C CA . GLU A 1 93 ? -4.174 12.303 -9.154 1.00 67.56 93 GLU A CA 1
ATOM 760 C C . GLU A 1 93 ? -3.572 12.290 -10.569 1.00 67.56 93 GLU A C 1
ATOM 762 O O . GLU A 1 93 ? -4.296 12.344 -11.560 1.00 67.56 93 GLU A O 1
ATOM 767 N N . TRP A 1 94 ? -2.245 12.240 -10.685 1.00 72.69 94 TRP A N 1
ATOM 768 C CA . TRP A 1 94 ? -1.551 12.071 -11.954 1.00 72.69 94 TRP A CA 1
ATOM 769 C C . TRP A 1 94 ? -1.431 10.616 -12.380 1.00 72.69 94 TRP A C 1
ATOM 771 O O . TRP A 1 94 ? -0.872 10.385 -13.444 1.00 72.69 94 TRP A O 1
ATOM 781 N N . PHE A 1 95 ? -1.907 9.640 -11.608 1.00 75.00 95 PHE A N 1
ATOM 782 C CA . PHE A 1 95 ? -1.749 8.225 -11.937 1.00 75.00 95 PHE A CA 1
ATOM 783 C C . PHE A 1 95 ? -3.092 7.527 -12.086 1.00 75.00 95 PHE A C 1
ATOM 785 O O . PHE A 1 95 ? -4.050 7.809 -11.373 1.00 75.00 95 PHE A O 1
ATOM 792 N N . GLU A 1 96 ? -3.128 6.569 -13.001 1.00 79.31 96 GLU A N 1
ATOM 793 C CA . GLU A 1 96 ? -4.203 5.593 -13.134 1.00 79.31 96 GLU A CA 1
ATOM 794 C C . GLU A 1 96 ? -3.622 4.178 -13.142 1.00 79.31 96 GLU A C 1
ATOM 796 O O . GLU A 1 96 ? -2.415 3.974 -13.308 1.00 79.31 96 GLU A O 1
ATOM 801 N N . ASN A 1 97 ? -4.476 3.174 -12.954 1.00 84.06 97 ASN A N 1
ATOM 802 C CA . ASN A 1 97 ? -4.063 1.784 -13.103 1.00 84.06 97 ASN A CA 1
ATOM 803 C C . ASN A 1 97 ? -3.651 1.495 -14.554 1.00 84.06 97 ASN A C 1
ATOM 805 O O . ASN A 1 97 ? -4.289 1.939 -15.508 1.00 84.06 97 ASN A O 1
ATOM 809 N N . ALA A 1 98 ? -2.585 0.713 -14.722 1.00 81.25 98 ALA A N 1
ATOM 810 C CA . ALA A 1 98 ? -2.119 0.276 -16.028 1.00 81.25 98 ALA A CA 1
ATOM 811 C C . ALA A 1 98 ? -3.184 -0.580 -16.739 1.00 81.25 98 ALA A C 1
ATOM 813 O O . ALA A 1 98 ? -4.021 -1.234 -16.114 1.00 81.25 98 ALA A O 1
ATOM 814 N N . LYS A 1 99 ? -3.130 -0.638 -18.075 1.00 77.56 99 LYS A N 1
ATOM 815 C CA . LYS A 1 99 ? -4.075 -1.439 -18.868 1.00 77.56 99 LYS A CA 1
ATOM 816 C C . LYS A 1 99 ? -4.099 -2.901 -18.402 1.00 77.56 99 LYS A C 1
ATOM 818 O O . LYS A 1 99 ? -3.072 -3.574 -18.401 1.00 77.56 99 LYS A O 1
ATOM 823 N N . GLY A 1 100 ? -5.295 -3.407 -18.099 1.00 79.12 100 GLY A N 1
ATOM 824 C CA . GLY A 1 100 ? -5.497 -4.780 -17.625 1.00 79.12 100 GLY A CA 1
ATOM 825 C C . GLY A 1 100 ? -5.233 -4.972 -16.129 1.00 79.12 100 GLY A C 1
ATOM 826 O O . GLY A 1 100 ? -5.311 -6.100 -15.650 1.00 79.12 100 GLY A O 1
ATOM 827 N N . VAL A 1 101 ? -4.946 -3.893 -15.395 1.00 83.94 101 VAL A N 1
ATOM 828 C CA . VAL A 1 101 ? -4.866 -3.880 -13.936 1.00 83.94 101 VAL A CA 1
ATOM 829 C C . VAL A 1 101 ? -6.141 -3.259 -13.380 1.00 83.94 101 VAL A C 1
ATOM 831 O O . VAL A 1 101 ? -6.508 -2.138 -13.721 1.00 83.94 101 VAL A O 1
ATOM 834 N N . SER A 1 102 ? -6.815 -3.997 -12.506 1.00 87.38 102 SER A N 1
ATOM 835 C CA . SER A 1 102 ? -7.959 -3.523 -11.733 1.00 87.38 102 SER A CA 1
ATOM 836 C C . SER A 1 102 ? -7.718 -3.799 -10.256 1.00 87.38 102 SER A C 1
ATOM 838 O O . SER A 1 102 ? -7.200 -4.862 -9.898 1.00 87.38 102 SER A O 1
ATOM 840 N N . THR A 1 103 ? -8.126 -2.860 -9.413 1.00 90.31 103 THR A N 1
ATOM 841 C CA . THR A 1 103 ? -8.053 -2.953 -7.954 1.00 90.31 103 THR A CA 1
ATOM 842 C C . THR A 1 103 ? -9.452 -2.804 -7.360 1.00 90.31 103 THR A C 1
ATOM 844 O O . THR A 1 103 ? -10.282 -2.122 -7.958 1.00 90.31 103 THR A O 1
ATOM 847 N N . PRO A 1 104 ? -9.743 -3.437 -6.214 1.00 93.38 104 PRO A N 1
ATOM 848 C CA . PRO A 1 104 ? -11.005 -3.232 -5.508 1.00 93.38 104 PRO A CA 1
ATOM 849 C C . PRO A 1 104 ? -11.188 -1.783 -5.026 1.00 93.38 104 PRO A C 1
ATOM 851 O O . PRO A 1 104 ? -10.244 -1.167 -4.536 1.00 93.38 104 PRO A O 1
ATOM 854 N N . ASP A 1 105 ? -12.428 -1.283 -5.072 1.00 91.38 105 ASP A N 1
ATOM 855 C CA . ASP A 1 105 ? -12.797 0.058 -4.569 1.00 91.38 105 ASP A CA 1
ATOM 856 C C . ASP A 1 105 ? -13.026 0.101 -3.046 1.00 91.38 105 ASP A C 1
ATOM 858 O O . ASP A 1 105 ? -13.316 1.150 -2.470 1.00 91.38 105 ASP A O 1
ATOM 862 N N . LYS A 1 106 ? -12.943 -1.055 -2.383 1.00 94.44 106 LYS A N 1
ATOM 863 C CA . LYS A 1 106 ? -13.042 -1.231 -0.927 1.00 94.44 106 LYS A CA 1
ATOM 864 C C . LYS A 1 106 ? -11.732 -1.810 -0.412 1.00 94.44 106 LYS A C 1
ATOM 866 O O . LYS A 1 106 ? -11.027 -2.414 -1.214 1.00 94.44 106 LYS A O 1
ATOM 871 N N . PRO A 1 107 ? -11.419 -1.706 0.891 1.00 97.00 107 PRO A N 1
ATOM 872 C CA . PRO A 1 107 ? -10.186 -2.273 1.412 1.00 97.00 107 PRO A CA 1
ATOM 873 C C . PRO A 1 107 ? -10.054 -3.763 1.122 1.00 97.00 107 PRO A C 1
ATOM 875 O O . PRO A 1 107 ? -11.045 -4.494 1.090 1.00 97.00 107 PRO A O 1
ATOM 878 N N . TYR A 1 108 ? -8.822 -4.187 0.870 1.00 97.12 108 TYR A N 1
ATOM 879 C CA . TYR A 1 108 ? -8.486 -5.534 0.425 1.00 97.12 108 TYR A CA 1
ATOM 880 C C . TYR A 1 108 ? -7.110 -5.942 0.952 1.00 97.12 108 TYR A C 1
ATOM 882 O O . TYR A 1 108 ? -6.367 -5.121 1.491 1.00 97.12 108 TYR A O 1
ATOM 890 N N . LEU A 1 109 ? -6.787 -7.226 0.833 1.00 95.38 109 LEU A N 1
ATOM 891 C CA . LEU A 1 109 ? -5.485 -7.766 1.198 1.00 95.38 109 LEU A CA 1
ATOM 892 C C . LEU A 1 109 ? -4.652 -8.027 -0.048 1.00 95.38 109 LEU A C 1
ATOM 894 O O . LEU A 1 109 ? -5.127 -8.625 -1.016 1.00 95.38 109 LEU A O 1
ATOM 898 N N . LEU A 1 110 ? -3.384 -7.653 0.020 1.00 93.75 110 LEU A N 1
ATOM 899 C CA . LEU A 1 110 ? -2.354 -8.270 -0.796 1.00 93.75 110 LEU A CA 1
ATOM 900 C C . LEU A 1 110 ? -1.816 -9.490 -0.068 1.00 93.75 110 LEU A C 1
ATOM 902 O O . LEU A 1 110 ? -1.636 -9.440 1.147 1.00 93.75 110 LEU A O 1
ATOM 906 N N . LEU A 1 111 ? -1.538 -10.553 -0.814 1.00 90.69 111 LEU A N 1
ATOM 907 C CA . LEU A 1 111 ? -0.833 -11.730 -0.330 1.00 90.69 111 LEU A CA 1
ATOM 908 C C . LEU A 1 111 ? 0.499 -11.894 -1.050 1.00 90.69 111 LEU A C 1
ATOM 910 O O . LEU A 1 111 ? 0.575 -11.656 -2.261 1.00 90.69 111 LEU A O 1
ATOM 914 N N . ASP A 1 112 ? 1.485 -12.403 -0.310 1.00 88.38 112 ASP A N 1
ATOM 915 C CA . ASP A 1 112 ? 2.812 -12.755 -0.818 1.00 88.38 112 ASP A CA 1
ATOM 916 C C . ASP A 1 112 ? 3.415 -11.602 -1.632 1.00 88.38 112 ASP A C 1
ATOM 918 O O . ASP A 1 112 ? 3.692 -11.735 -2.817 1.00 88.38 112 ASP A O 1
ATOM 922 N N . VAL A 1 113 ? 3.525 -10.418 -1.039 1.00 90.69 113 VAL A N 1
ATOM 923 C CA . VAL A 1 113 ? 4.001 -9.215 -1.724 1.00 90.69 113 VAL A CA 1
ATOM 924 C C . VAL A 1 113 ? 5.503 -9.321 -1.955 1.00 90.69 113 VAL A C 1
ATOM 926 O O . VAL A 1 113 ? 6.278 -9.209 -1.011 1.00 90.69 113 VAL A O 1
ATOM 929 N N . GLU A 1 114 ? 5.913 -9.485 -3.212 1.00 89.38 114 GLU A N 1
ATOM 930 C CA . GLU A 1 114 ? 7.311 -9.309 -3.610 1.00 89.38 114 GLU A CA 1
ATOM 931 C C . GLU A 1 114 ? 7.589 -7.806 -3.651 1.00 89.38 114 GLU A C 1
ATOM 933 O O . GLU A 1 114 ? 6.942 -7.066 -4.398 1.00 89.38 114 GLU A O 1
ATOM 938 N N . THR A 1 115 ? 8.549 -7.375 -2.849 1.00 83.44 115 THR A N 1
ATOM 939 C CA . THR A 1 115 ? 9.051 -6.004 -2.720 1.00 83.44 115 THR A CA 1
ATOM 940 C C . THR A 1 115 ? 9.969 -5.555 -3.864 1.00 83.44 115 THR A C 1
ATOM 942 O O . THR A 1 115 ? 10.451 -4.425 -3.843 1.00 83.44 115 THR A O 1
ATOM 945 N N . GLY A 1 116 ? 10.233 -6.413 -4.849 1.00 79.88 116 GLY A N 1
ATOM 946 C CA . GLY A 1 116 ? 11.014 -6.131 -6.053 1.00 79.88 116 GLY A CA 1
ATOM 947 C C . GLY A 1 116 ? 12.451 -6.646 -6.015 1.00 79.88 116 GLY A C 1
ATOM 948 O O . GLY A 1 116 ? 13.216 -6.421 -6.959 1.00 79.88 116 GLY A O 1
ATOM 949 N N . HIS A 1 117 ? 12.833 -7.364 -4.960 1.00 81.50 117 HIS A N 1
ATOM 950 C CA . HIS A 1 117 ? 14.169 -7.923 -4.808 1.00 81.50 117 HIS A CA 1
ATOM 951 C C . HIS A 1 117 ? 14.523 -8.938 -5.907 1.00 81.50 117 HIS A C 1
ATOM 953 O O . HIS A 1 117 ? 15.638 -8.912 -6.433 1.00 81.50 117 HIS A O 1
ATOM 959 N N . ALA A 1 118 ? 13.581 -9.803 -6.284 1.00 81.94 118 ALA A N 1
ATOM 960 C CA . ALA A 1 118 ? 13.757 -10.835 -7.307 1.00 81.94 118 ALA A CA 1
ATOM 961 C C . ALA A 1 118 ? 13.855 -10.250 -8.723 1.00 81.94 118 ALA A C 1
ATOM 963 O O . ALA A 1 118 ? 14.332 -10.912 -9.643 1.00 81.94 11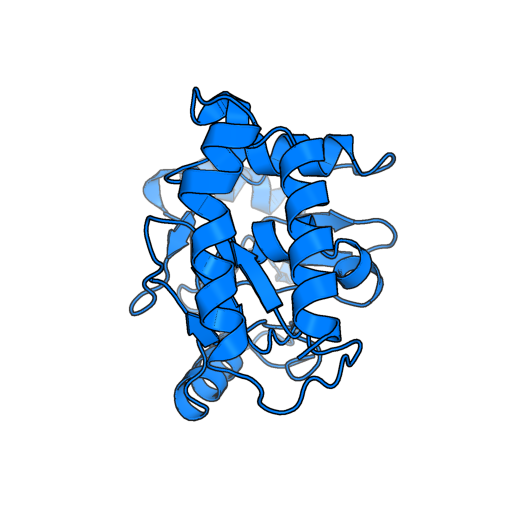8 ALA A O 1
ATOM 964 N N . MET A 1 119 ? 13.411 -9.005 -8.897 1.00 79.25 119 MET A N 1
ATOM 965 C CA . MET A 1 119 ? 13.348 -8.318 -10.186 1.00 79.25 119 MET A CA 1
ATOM 966 C C . MET A 1 119 ? 14.462 -7.285 -10.365 1.00 79.25 119 MET A C 1
ATOM 968 O O . MET A 1 119 ? 14.450 -6.549 -11.353 1.00 79.25 119 MET A O 1
ATOM 972 N N . LYS A 1 120 ? 15.440 -7.251 -9.447 1.00 77.19 120 LYS A N 1
ATOM 973 C CA . LYS A 1 120 ? 16.609 -6.371 -9.534 1.00 77.19 120 LYS A CA 1
ATOM 974 C C . LYS A 1 120 ? 17.280 -6.481 -10.903 1.00 77.19 120 LYS A C 1
ATOM 976 O O . LYS A 1 120 ? 17.528 -7.573 -11.412 1.00 77.19 120 LYS A O 1
ATOM 981 N N . ASN A 1 121 ? 17.595 -5.329 -11.487 1.00 74.50 121 ASN A N 1
ATOM 982 C CA . ASN A 1 121 ? 18.224 -5.197 -12.806 1.00 74.50 121 ASN A CA 1
ATOM 983 C C . ASN A 1 121 ? 17.395 -5.753 -13.982 1.00 74.50 121 ASN A C 1
ATOM 985 O O . ASN A 1 121 ? 17.934 -6.007 -15.062 1.00 74.50 121 ASN A O 1
ATOM 989 N N . THR A 1 122 ? 16.084 -5.942 -13.796 1.00 75.12 122 THR A N 1
ATOM 990 C CA . THR A 1 122 ? 15.179 -6.399 -14.856 1.00 75.12 122 THR A CA 1
ATOM 991 C C . THR A 1 122 ? 14.283 -5.245 -15.324 1.00 75.12 122 THR A C 1
ATOM 993 O O . THR A 1 122 ? 13.675 -4.563 -14.501 1.00 75.12 122 THR A O 1
ATOM 996 N N . PRO A 1 123 ? 14.151 -5.002 -16.644 1.00 72.62 123 PRO A N 1
ATOM 997 C CA . PRO A 1 123 ? 13.269 -3.957 -17.158 1.00 72.62 123 PRO A CA 1
ATOM 998 C C . PRO A 1 123 ? 11.797 -4.174 -16.757 1.00 72.62 123 PRO A C 1
ATOM 1000 O O . PRO A 1 123 ? 11.298 -5.292 -16.934 1.00 72.62 123 PRO A O 1
ATOM 1003 N N . PRO A 1 124 ? 11.042 -3.124 -16.369 1.00 71.25 124 PRO A N 1
ATOM 1004 C CA . PRO A 1 124 ? 9.651 -3.248 -15.918 1.00 71.25 124 PRO A CA 1
ATOM 1005 C C . PRO A 1 124 ? 8.735 -4.022 -16.874 1.00 71.25 124 PRO A C 1
ATOM 1007 O O . PRO A 1 124 ? 7.933 -4.844 -16.442 1.00 71.25 124 PRO A O 1
ATOM 1010 N N . LYS A 1 125 ? 8.892 -3.843 -18.194 1.00 72.12 125 LYS A N 1
ATOM 1011 C CA . LYS A 1 125 ? 8.120 -4.585 -19.209 1.00 72.12 125 LYS A CA 1
ATOM 1012 C C . LYS A 1 125 ? 8.350 -6.101 -19.135 1.00 72.12 125 LYS A C 1
ATOM 1014 O O . LYS A 1 125 ? 7.414 -6.871 -19.349 1.00 72.12 125 LYS A O 1
ATOM 1019 N N . LYS A 1 126 ? 9.585 -6.534 -18.847 1.00 78.56 126 LYS A N 1
ATOM 1020 C CA . LYS A 1 126 ? 9.912 -7.952 -18.645 1.00 78.56 126 LYS A CA 1
ATOM 1021 C C . LYS A 1 126 ? 9.347 -8.439 -17.309 1.00 78.56 126 LYS A C 1
ATOM 1023 O O . LYS A 1 126 ? 8.722 -9.492 -17.299 1.00 78.56 126 LYS A O 1
ATOM 1028 N N . CYS A 1 127 ? 9.453 -7.643 -16.242 1.00 82.06 127 CYS A N 1
ATOM 1029 C CA . CYS A 1 127 ? 8.878 -7.968 -14.931 1.00 82.06 127 CYS A CA 1
ATOM 1030 C C . CYS A 1 127 ? 7.361 -8.183 -15.003 1.00 82.06 127 CYS A C 1
ATOM 1032 O O . CYS A 1 127 ? 6.874 -9.228 -14.591 1.00 82.06 127 CYS A O 1
ATOM 1034 N N . VAL A 1 128 ? 6.617 -7.253 -15.616 1.00 81.88 128 VAL A N 1
ATOM 1035 C CA . VAL A 1 128 ? 5.153 -7.359 -15.779 1.00 81.88 128 VAL A CA 1
ATOM 1036 C C . VAL A 1 128 ? 4.760 -8.624 -16.540 1.00 81.88 128 VAL A C 1
ATOM 1038 O O . VAL A 1 128 ? 3.781 -9.279 -16.183 1.00 81.88 128 VAL A O 1
ATOM 1041 N N . LYS A 1 129 ? 5.529 -8.997 -17.572 1.00 84.06 129 LYS A N 1
ATOM 1042 C CA . LYS A 1 129 ? 5.311 -10.257 -18.288 1.00 84.06 129 LYS A CA 1
ATOM 1043 C C . LYS A 1 129 ? 5.509 -11.455 -17.354 1.00 84.06 129 LYS A C 1
ATOM 1045 O O . LYS A 1 129 ? 4.615 -12.289 -17.278 1.00 84.06 129 LYS A O 1
ATOM 1050 N N . SER A 1 130 ? 6.622 -11.501 -16.621 1.00 86.19 130 SER A N 1
ATOM 1051 C CA . SER A 1 130 ? 6.909 -12.570 -15.657 1.00 86.19 130 SER A CA 1
ATOM 1052 C C . SER A 1 130 ? 5.839 -12.681 -14.570 1.00 86.19 130 SER A C 1
ATOM 1054 O O . SER A 1 130 ? 5.434 -13.787 -14.231 1.00 86.19 130 SER A O 1
ATOM 1056 N N . PHE A 1 131 ? 5.333 -11.555 -14.056 1.00 88.31 131 PHE A N 1
ATOM 1057 C CA . PHE A 1 131 ? 4.257 -11.551 -13.061 1.00 88.31 131 PHE A CA 1
ATOM 1058 C C . PHE A 1 131 ? 2.996 -12.193 -13.616 1.00 88.31 131 PHE A C 1
ATOM 1060 O O . PHE A 1 131 ? 2.458 -13.106 -12.998 1.00 88.31 131 PHE A O 1
ATOM 1067 N N . ARG A 1 132 ? 2.570 -11.777 -14.812 1.00 86.38 132 ARG A N 1
ATOM 1068 C CA . ARG A 1 132 ? 1.395 -12.346 -15.471 1.00 86.38 132 ARG A CA 1
ATOM 1069 C C . ARG A 1 132 ? 1.557 -13.845 -15.716 1.00 86.38 132 ARG A C 1
ATOM 1071 O O . ARG A 1 132 ? 0.622 -14.596 -15.461 1.00 86.38 132 ARG A O 1
ATOM 1078 N N . ASP A 1 133 ? 2.726 -14.270 -16.188 1.00 88.31 133 ASP A N 1
ATOM 1079 C CA . ASP A 1 133 ? 3.017 -15.682 -16.453 1.00 88.31 133 ASP A CA 1
ATOM 1080 C C . ASP A 1 133 ? 3.024 -16.507 -15.140 1.00 88.31 133 ASP A C 1
ATOM 1082 O O . ASP A 1 133 ? 2.667 -17.683 -15.149 1.00 88.31 133 ASP A O 1
ATOM 1086 N N . ALA A 1 134 ? 3.330 -15.875 -14.000 1.00 85.56 134 ALA A N 1
ATOM 1087 C CA . ALA A 1 134 ? 3.232 -16.445 -12.652 1.00 85.56 134 ALA A CA 1
ATOM 1088 C C . ALA A 1 134 ? 1.850 -16.264 -11.981 1.00 85.56 134 ALA A C 1
ATOM 1090 O O . ALA A 1 134 ? 1.693 -16.613 -10.811 1.00 85.56 134 ALA A O 1
ATOM 1091 N N . GLY A 1 135 ? 0.855 -15.701 -12.678 1.00 87.56 135 GLY A N 1
ATOM 1092 C CA . GLY A 1 135 ? -0.479 -15.431 -12.124 1.00 87.56 135 GLY A CA 1
ATOM 1093 C C . GLY A 1 135 ? -0.528 -14.308 -11.080 1.00 87.56 135 GLY A C 1
ATOM 1094 O O . GLY A 1 135 ? -1.494 -14.218 -10.329 1.00 87.56 135 GLY A O 1
ATOM 1095 N N . ARG A 1 136 ? 0.502 -13.459 -11.030 1.00 89.56 136 ARG A N 1
ATOM 1096 C CA . ARG A 1 136 ? 0.661 -12.343 -10.089 1.00 89.56 136 ARG A CA 1
ATOM 1097 C C . ARG A 1 136 ? 0.340 -11.013 -10.756 1.00 89.56 136 ARG A C 1
ATOM 1099 O O . ARG A 1 136 ? 0.482 -10.849 -11.970 1.00 89.56 136 ARG A O 1
ATOM 1106 N N . PHE A 1 137 ? -0.008 -10.022 -9.944 1.00 89.81 137 PHE A N 1
ATOM 1107 C CA . PHE A 1 137 ? -0.297 -8.677 -10.417 1.00 89.81 137 PHE A CA 1
ATOM 1108 C C . PHE A 1 137 ? 0.790 -7.688 -10.015 1.00 89.81 137 PHE A C 1
ATOM 1110 O O . PHE A 1 137 ? 1.231 -7.671 -8.869 1.00 89.81 137 PHE A O 1
ATOM 1117 N N . ALA A 1 138 ? 1.185 -6.832 -10.956 1.00 89.62 138 ALA A N 1
ATOM 1118 C CA . ALA A 1 138 ? 2.020 -5.672 -10.667 1.00 89.62 138 ALA A CA 1
ATOM 1119 C C . ALA A 1 138 ? 1.328 -4.736 -9.667 1.00 89.62 138 ALA A C 1
ATOM 1121 O O . ALA A 1 138 ? 0.111 -4.528 -9.775 1.00 89.62 138 ALA A O 1
ATOM 1122 N N . LEU A 1 139 ? 2.108 -4.165 -8.743 1.00 90.62 139 LEU A N 1
ATOM 1123 C CA . LEU A 1 139 ? 1.571 -3.250 -7.739 1.00 90.62 139 LEU A CA 1
ATOM 1124 C C . LEU A 1 139 ? 1.159 -1.899 -8.338 1.00 90.62 139 LEU A C 1
ATOM 1126 O O . LEU A 1 139 ? 1.871 -1.349 -9.185 1.00 90.62 139 LEU A O 1
ATOM 1130 N N . THR A 1 140 ? 0.026 -1.371 -7.880 1.00 89.19 140 THR A N 1
ATOM 1131 C CA . THR A 1 140 ? -0.483 -0.025 -8.187 1.00 89.19 140 THR A CA 1
ATOM 1132 C C . THR A 1 140 ? 0.006 1.015 -7.179 1.00 89.19 140 THR A C 1
ATOM 1134 O O . THR A 1 140 ? 0.624 0.668 -6.173 1.00 89.19 140 THR A O 1
ATOM 1137 N N . VAL A 1 141 ? -0.297 2.298 -7.414 1.00 85.44 141 VAL A N 1
ATOM 1138 C CA . VAL A 1 141 ? -0.012 3.381 -6.455 1.00 85.44 141 VAL A CA 1
ATOM 1139 C C . VAL A 1 141 ? -0.649 3.114 -5.092 1.00 85.44 141 VAL A C 1
ATOM 1141 O O . VAL A 1 141 ? 0.067 3.167 -4.100 1.00 85.44 141 VAL A O 1
ATOM 1144 N N . ASP A 1 142 ? -1.944 2.782 -5.028 1.00 90.44 142 ASP A N 1
ATOM 1145 C CA . ASP A 1 142 ? -2.625 2.466 -3.758 1.00 90.44 142 ASP A CA 1
ATOM 1146 C C . ASP A 1 142 ? -1.885 1.371 -2.976 1.00 90.44 142 ASP A C 1
ATOM 1148 O O . ASP A 1 142 ? -1.688 1.463 -1.766 1.00 90.44 142 ASP A O 1
ATOM 1152 N N . GLU A 1 143 ? -1.423 0.347 -3.687 1.00 92.88 143 GLU A N 1
ATOM 1153 C CA . GLU A 1 143 ? -0.738 -0.806 -3.109 1.00 92.88 143 GLU A CA 1
ATOM 1154 C C . GLU A 1 143 ? 0.682 -0.474 -2.656 1.00 92.88 143 GLU A C 1
ATOM 1156 O O . GLU A 1 143 ? 1.107 -0.916 -1.591 1.00 92.88 143 GLU A O 1
ATOM 1161 N N . GLY A 1 144 ? 1.411 0.333 -3.427 1.00 88.00 144 GLY A N 1
ATOM 1162 C CA . GLY A 1 144 ? 2.721 0.831 -3.022 1.00 88.00 144 GLY A CA 1
ATOM 1163 C C . GLY A 1 144 ? 2.639 1.766 -1.819 1.00 88.00 144 GLY A C 1
ATOM 1164 O O . GLY A 1 144 ? 3.468 1.657 -0.920 1.00 88.00 144 GLY A O 1
ATOM 1165 N N . ILE A 1 145 ? 1.623 2.635 -1.760 1.00 86.88 145 ILE A N 1
ATOM 1166 C CA . ILE A 1 145 ? 1.361 3.502 -0.603 1.00 86.88 145 ILE A CA 1
ATOM 1167 C C . ILE A 1 145 ? 1.011 2.675 0.631 1.00 86.88 145 ILE A C 1
ATOM 1169 O O . ILE A 1 145 ? 1.550 2.950 1.703 1.00 86.88 145 ILE A O 1
ATOM 1173 N N . ALA A 1 146 ? 0.182 1.641 0.494 1.00 92.62 146 ALA A N 1
ATOM 1174 C CA . ALA A 1 146 ? -0.104 0.706 1.579 1.00 92.62 146 ALA A CA 1
ATOM 1175 C C . ALA A 1 146 ? 1.154 -0.054 2.037 1.00 92.62 146 ALA A C 1
ATOM 1177 O O . ALA A 1 146 ? 1.389 -0.206 3.235 1.00 92.62 146 ALA A O 1
ATOM 1178 N N . LEU A 1 147 ? 2.008 -0.474 1.100 1.00 90.38 147 LEU A N 1
ATOM 1179 C CA . LEU A 1 147 ? 3.263 -1.155 1.405 1.00 90.38 147 LEU A CA 1
ATOM 1180 C C . LEU A 1 147 ? 4.191 -0.278 2.254 1.00 90.38 147 LEU A C 1
ATOM 1182 O O . LEU A 1 147 ? 4.560 -0.684 3.349 1.00 90.38 147 LEU A O 1
ATOM 1186 N N . ILE A 1 148 ? 4.515 0.937 1.805 1.00 86.00 148 ILE A N 1
ATOM 1187 C CA . ILE A 1 148 ? 5.415 1.837 2.555 1.00 86.00 148 ILE A CA 1
ATOM 1188 C C . ILE A 1 148 ? 4.747 2.419 3.805 1.00 86.00 148 ILE A C 1
ATOM 1190 O O . ILE A 1 148 ? 5.418 2.867 4.729 1.00 86.00 148 ILE A O 1
ATOM 1194 N N . SER A 1 149 ? 3.413 2.414 3.839 1.00 88.38 149 SER A N 1
ATOM 1195 C CA . SER A 1 149 ? 2.649 2.706 5.039 1.00 88.38 149 SER A CA 1
ATOM 1196 C C . SER A 1 149 ? 2.953 1.665 6.113 1.00 88.38 149 SER A C 1
ATOM 1198 O O . SER A 1 149 ? 3.276 2.012 7.246 1.00 88.38 149 SER A O 1
A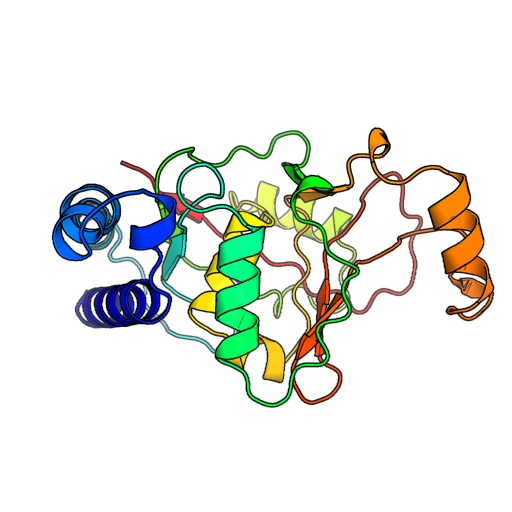TOM 1200 N N . HIS A 1 150 ? 2.814 0.388 5.799 1.00 91.12 150 HIS A N 1
ATOM 1201 C CA . HIS A 1 150 ? 2.931 -0.658 6.810 1.00 91.12 150 HIS A CA 1
ATOM 1202 C C . HIS A 1 150 ? 4.372 -1.095 7.072 1.00 91.12 150 HIS A C 1
ATOM 1204 O O . HIS A 1 150 ? 4.686 -1.457 8.199 1.00 91.12 150 HIS A O 1
ATOM 1210 N N . PHE A 1 151 ? 5.226 -1.013 6.054 1.00 87.81 151 PHE A N 1
ATOM 1211 C CA . PHE A 1 151 ? 6.592 -1.531 6.052 1.00 87.81 151 PHE A CA 1
ATOM 1212 C C . PHE A 1 151 ? 7.561 -0.505 5.431 1.00 87.81 151 PHE A C 1
ATOM 1214 O O . PHE A 1 151 ? 8.118 -0.745 4.351 1.00 87.81 151 PHE A O 1
ATOM 1221 N N . PRO A 1 152 ? 7.730 0.685 6.041 1.00 82.94 152 PRO A N 1
ATOM 1222 C CA . PRO A 1 152 ? 8.619 1.725 5.514 1.00 82.94 152 PRO A CA 1
ATOM 1223 C C . PRO A 1 152 ? 10.076 1.253 5.357 1.00 82.94 152 PRO A C 1
ATOM 1225 O O . PRO A 1 152 ? 10.768 1.704 4.444 1.00 82.94 152 PRO A O 1
ATOM 1228 N N . GLU A 1 153 ? 10.521 0.298 6.175 1.00 80.00 153 GLU A N 1
ATOM 1229 C CA . GLU A 1 153 ? 11.864 -0.289 6.159 1.00 80.00 153 GLU A CA 1
ATOM 1230 C C . GLU A 1 153 ? 12.214 -1.008 4.847 1.00 80.00 153 GLU A C 1
ATOM 1232 O O . GLU A 1 153 ? 13.391 -1.202 4.542 1.00 80.00 153 GLU A O 1
ATOM 1237 N N . VAL A 1 154 ? 11.227 -1.369 4.016 1.00 78.88 154 VAL A N 1
ATOM 1238 C CA . VAL A 1 154 ? 11.500 -1.932 2.680 1.00 78.88 154 VAL A CA 1
ATOM 1239 C C . VAL A 1 154 ? 12.316 -0.956 1.831 1.00 78.88 154 VAL A C 1
ATOM 1241 O O . VAL A 1 154 ? 13.174 -1.376 1.051 1.00 78.88 154 VAL A O 1
ATOM 1244 N N . LEU A 1 155 ? 12.108 0.348 2.026 1.00 73.56 155 LEU A N 1
ATOM 1245 C CA . LEU A 1 155 ? 12.867 1.382 1.333 1.00 73.56 155 LEU A CA 1
ATOM 1246 C C . LEU A 1 155 ? 14.299 1.533 1.864 1.00 73.56 155 LEU A C 1
ATOM 1248 O O . LEU A 1 155 ? 15.099 2.197 1.223 1.00 73.56 155 LEU A O 1
ATOM 1252 N N . GLU A 1 156 ? 14.691 0.903 2.972 1.00 70.88 156 GLU A N 1
ATOM 1253 C CA . GLU A 1 156 ? 16.093 0.918 3.425 1.00 70.88 156 GLU A CA 1
ATOM 1254 C C . GLU A 1 156 ? 16.992 0.051 2.540 1.00 70.88 156 GLU A C 1
ATOM 1256 O O . GLU A 1 156 ? 18.195 0.289 2.445 1.00 70.88 156 GLU A O 1
ATOM 1261 N N . SER A 1 157 ? 16.418 -0.961 1.884 1.00 64.75 157 SER A N 1
ATOM 1262 C CA . SER A 1 157 ? 17.178 -2.037 1.235 1.00 64.75 157 SER A CA 1
ATOM 1263 C C . SER A 1 157 ? 17.251 -1.923 -0.290 1.00 64.75 157 SER A C 1
ATOM 1265 O O . SER A 1 157 ? 18.213 -2.411 -0.897 1.00 64.75 157 SER A O 1
ATOM 1267 N N . HIS A 1 158 ? 16.237 -1.333 -0.927 1.00 64.69 158 HIS A N 1
ATOM 1268 C CA . HIS A 1 158 ? 16.145 -1.168 -2.381 1.00 64.69 158 HIS A CA 1
ATOM 1269 C C . HIS A 1 158 ? 14.993 -0.231 -2.765 1.00 64.69 158 HIS A C 1
ATOM 1271 O O . HIS A 1 158 ? 14.256 0.271 -1.923 1.00 64.69 158 HIS A O 1
ATOM 1277 N N . TRP A 1 159 ? 14.865 0.036 -4.065 1.00 70.62 159 TRP A N 1
ATOM 1278 C CA . TRP A 1 159 ? 13.811 0.886 -4.620 1.00 70.62 159 TRP A CA 1
ATOM 1279 C C . TRP A 1 159 ? 12.577 0.045 -4.927 1.00 70.62 159 TRP A C 1
ATOM 1281 O O . TRP A 1 159 ? 12.707 -1.141 -5.198 1.00 70.62 159 TRP A O 1
ATOM 1291 N N . ILE A 1 160 ? 11.385 0.620 -4.943 1.00 73.56 160 ILE A N 1
ATOM 1292 C CA . ILE A 1 160 ? 10.183 -0.134 -5.319 1.00 73.56 160 ILE A CA 1
ATOM 1293 C C . ILE A 1 160 ? 9.596 0.470 -6.584 1.00 73.56 160 ILE A C 1
ATOM 1295 O O . ILE A 1 160 ? 9.183 1.629 -6.581 1.00 73.56 160 ILE A O 1
ATOM 1299 N N . ASP A 1 161 ? 9.528 -0.323 -7.649 1.00 77.06 161 ASP A N 1
ATOM 1300 C CA . ASP A 1 161 ? 8.870 0.077 -8.886 1.00 77.06 161 ASP A CA 1
ATOM 1301 C C . ASP A 1 161 ? 7.409 -0.415 -8.891 1.00 77.06 161 ASP A C 1
ATOM 1303 O O . ASP A 1 161 ? 7.143 -1.593 -8.626 1.00 77.06 161 ASP A O 1
ATOM 1307 N N . LEU A 1 162 ? 6.462 0.468 -9.245 1.00 82.62 162 LEU A N 1
ATOM 1308 C CA . LEU A 1 162 ? 5.015 0.172 -9.301 1.00 82.62 162 LEU A CA 1
ATOM 1309 C C . LEU A 1 162 ? 4.475 0.122 -10.746 1.00 82.62 162 LEU A C 1
ATOM 1311 O O . LEU A 1 162 ? 3.778 1.042 -11.183 1.00 82.62 162 LEU A O 1
ATOM 1315 N N . PRO A 1 163 ? 4.776 -0.925 -11.538 1.00 80.19 163 PRO A N 1
ATOM 1316 C CA . PRO A 1 163 ? 4.371 -0.975 -12.942 1.00 80.19 163 PRO A CA 1
ATOM 1317 C C . PRO A 1 163 ? 2.883 -1.302 -13.146 1.00 80.19 163 PRO A C 1
ATOM 1319 O O . PRO A 1 163 ? 2.435 -1.422 -14.286 1.00 80.19 163 PRO A O 1
ATOM 1322 N N . GLY A 1 164 ? 2.111 -1.462 -12.065 1.00 84.12 164 GLY A N 1
ATOM 1323 C CA . GLY A 1 164 ? 0.655 -1.578 -12.106 1.00 84.12 164 GLY A CA 1
ATOM 1324 C C . GLY A 1 164 ? -0.053 -0.233 -12.268 1.00 84.12 164 GLY A C 1
ATOM 1325 O O . GLY A 1 164 ? -1.274 -0.218 -12.404 1.00 84.12 164 GLY A O 1
ATOM 1326 N N . SER A 1 165 ? 0.684 0.879 -12.304 1.00 80.56 165 SER A N 1
ATOM 1327 C CA . SER A 1 165 ? 0.146 2.219 -12.524 1.00 80.56 165 SER A CA 1
ATOM 1328 C C . SER A 1 165 ? 0.915 2.966 -13.611 1.00 80.56 165 SER A C 1
ATOM 1330 O O . SER A 1 165 ? 2.073 2.665 -13.894 1.00 80.56 165 SER A O 1
ATOM 1332 N N . VAL A 1 166 ? 0.243 3.923 -14.250 1.00 74.12 166 VAL A N 1
ATOM 1333 C CA . VAL A 1 166 ? 0.771 4.762 -15.332 1.00 74.12 166 VAL A CA 1
ATOM 1334 C C . VAL A 1 166 ? 0.380 6.220 -15.108 1.00 74.12 166 VAL A C 1
ATOM 1336 O O . VAL A 1 166 ? -0.677 6.514 -14.558 1.00 74.12 166 VAL A O 1
ATOM 1339 N N . LEU A 1 167 ? 1.235 7.144 -15.543 1.00 69.06 167 LEU A N 1
ATOM 1340 C CA . LEU A 1 167 ? 0.975 8.584 -15.506 1.00 69.06 167 LEU A CA 1
ATOM 1341 C C . LEU A 1 167 ? -0.112 8.990 -16.523 1.00 69.06 167 LEU A C 1
ATOM 1343 O O . LEU A 1 167 ? -0.040 8.658 -17.708 1.00 69.06 167 LEU A O 1
ATOM 1347 N N . ILE A 1 168 ? -1.078 9.788 -16.082 1.00 67.56 168 ILE A N 1
ATOM 1348 C CA . ILE A 1 168 ? -2.122 10.404 -16.893 1.00 67.56 168 ILE A CA 1
ATOM 1349 C C . ILE A 1 168 ? -1.537 11.643 -17.582 1.00 67.56 168 ILE A C 1
ATOM 1351 O O . ILE A 1 168 ? -1.363 12.705 -16.982 1.00 67.56 168 ILE A O 1
ATOM 1355 N N . HIS A 1 169 ? -1.293 11.532 -18.888 1.00 54.91 169 HIS A N 1
ATOM 1356 C CA . HIS A 1 169 ? -0.668 12.577 -19.716 1.00 54.91 169 HIS A CA 1
ATOM 1357 C C . HIS A 1 169 ? -1.363 13.942 -19.699 1.00 54.91 169 HIS A C 1
ATOM 1359 O O . HIS A 1 169 ? -0.738 14.959 -19.976 1.00 54.91 169 HIS A O 1
ATOM 1365 N N . LYS A 1 170 ? -2.657 13.986 -19.373 1.00 50.94 170 LYS A N 1
ATOM 1366 C CA . LYS A 1 170 ? -3.455 15.218 -19.417 1.00 50.94 170 LYS A CA 1
ATOM 1367 C C . LYS A 1 170 ? -3.145 16.199 -18.279 1.00 50.94 170 LYS A C 1
ATOM 1369 O O . LYS A 1 170 ? -3.422 17.383 -18.437 1.00 50.94 170 LYS A O 1
ATOM 1374 N N . PHE A 1 171 ? -2.589 15.735 -17.155 1.00 45.91 171 PHE A N 1
ATOM 1375 C CA . PHE A 1 171 ? -2.321 16.585 -15.983 1.00 45.91 171 PHE A CA 1
ATOM 1376 C C . PHE A 1 171 ? -0.920 17.189 -15.956 1.00 45.91 171 PHE A C 1
ATOM 1378 O O . PHE A 1 171 ? -0.679 18.157 -15.234 1.00 45.91 171 PHE A O 1
ATOM 1385 N N . VAL A 1 172 ? -0.007 16.655 -16.764 1.00 50.06 172 VAL A N 1
ATOM 1386 C CA . VAL A 1 172 ? 1.350 17.171 -16.882 1.00 50.06 172 VAL A CA 1
ATOM 1387 C C . VAL A 1 172 ? 1.440 17.851 -18.235 1.00 50.06 172 VAL A C 1
ATOM 1389 O O . VAL A 1 172 ? 1.708 17.207 -19.243 1.00 50.06 172 VAL A O 1
ATOM 1392 N N . GLY A 1 173 ? 1.128 19.150 -18.279 1.00 43.50 173 GLY A N 1
ATOM 1393 C CA . GLY A 1 173 ? 1.254 19.924 -19.513 1.00 43.50 173 GLY A CA 1
ATOM 1394 C C . GLY A 1 173 ? 2.621 19.658 -20.151 1.00 43.50 173 GLY A C 1
ATOM 1395 O O . GLY A 1 173 ? 3.628 19.633 -19.437 1.00 43.50 173 GLY A O 1
ATOM 1396 N N . GLU A 1 174 ? 2.662 19.453 -21.472 1.00 45.59 174 GLU A N 1
ATOM 1397 C CA . GLU A 1 174 ? 3.899 19.140 -22.217 1.00 45.59 174 GLU A CA 1
ATOM 1398 C C . GLU A 1 174 ? 5.058 20.099 -21.874 1.00 45.59 174 GLU A C 1
ATOM 1400 O O . GLU A 1 174 ? 6.232 19.733 -21.922 1.00 45.59 174 GLU A O 1
ATOM 1405 N N . ASP A 1 175 ? 4.715 21.321 -21.472 1.00 41.72 175 ASP A N 1
ATOM 1406 C CA . ASP A 1 175 ? 5.621 22.397 -21.092 1.00 41.72 175 ASP A CA 1
ATOM 1407 C C . ASP A 1 175 ? 6.244 22.264 -19.691 1.00 41.72 175 ASP A C 1
ATOM 1409 O O . ASP A 1 175 ? 7.381 22.693 -19.491 1.00 41.72 175 ASP A O 1
ATOM 1413 N N . VAL A 1 176 ? 5.544 21.664 -18.719 1.00 44.25 176 VAL A N 1
ATOM 1414 C CA . VAL A 1 176 ? 6.077 21.441 -17.358 1.00 44.25 176 VAL A CA 1
ATOM 1415 C C . VAL A 1 176 ? 7.081 20.289 -17.374 1.00 44.25 176 VAL A C 1
ATOM 1417 O O . VAL A 1 176 ? 8.149 20.408 -16.773 1.00 44.25 176 VAL A O 1
ATOM 1420 N N . MET A 1 177 ? 6.803 19.238 -18.158 1.00 44.97 177 MET A N 1
ATOM 1421 C CA . MET A 1 177 ? 7.783 18.186 -18.454 1.00 44.97 177 MET A CA 1
ATOM 1422 C C . MET A 1 177 ? 9.028 18.772 -19.127 1.00 44.97 177 MET A C 1
ATOM 1424 O O . MET A 1 177 ? 10.134 18.573 -18.636 1.00 44.97 177 MET A O 1
ATOM 1428 N N . LYS A 1 178 ? 8.869 19.565 -20.199 1.00 39.94 178 LYS A N 1
ATOM 1429 C CA . LYS A 1 178 ? 10.006 20.173 -20.917 1.00 39.94 178 LYS A CA 1
ATOM 1430 C C . LYS A 1 178 ? 10.868 21.081 -20.033 1.00 39.94 178 LYS A C 1
ATOM 1432 O O . LYS A 1 178 ? 12.091 21.044 -20.153 1.00 39.94 178 LYS A O 1
ATOM 1437 N N . ARG A 1 179 ? 10.265 21.884 -19.146 1.00 37.94 179 ARG A N 1
ATOM 1438 C CA . ARG A 1 179 ? 11.007 22.806 -18.262 1.00 37.94 179 ARG A CA 1
ATOM 1439 C C . ARG A 1 179 ? 11.670 22.106 -17.074 1.00 37.94 179 ARG A C 1
ATOM 1441 O O . ARG A 1 179 ? 12.766 22.510 -16.703 1.00 37.94 179 ARG A O 1
ATOM 1448 N N . GLY A 1 180 ? 11.059 21.058 -16.515 1.00 40.78 180 GLY A N 1
ATOM 1449 C CA . GLY A 1 180 ? 11.670 20.244 -15.454 1.00 40.78 180 GLY A CA 1
ATOM 1450 C C . GLY A 1 180 ? 12.791 19.324 -15.959 1.00 40.78 180 GLY A C 1
ATOM 1451 O O . GLY A 1 180 ? 13.796 19.148 -15.273 1.00 40.78 180 GLY A O 1
ATOM 1452 N N . MET A 1 181 ? 12.661 18.794 -17.183 1.00 36.72 181 MET A N 1
ATOM 1453 C CA . MET A 1 181 ? 13.635 17.883 -17.809 1.00 36.72 181 MET A CA 1
ATOM 1454 C C . MET A 1 181 ? 14.991 18.530 -18.128 1.00 36.72 181 MET A C 1
ATOM 1456 O O . MET A 1 181 ? 15.995 17.825 -18.169 1.00 36.72 181 MET A O 1
ATOM 1460 N N . LEU A 1 182 ? 15.041 19.843 -18.374 1.00 35.69 182 LEU A N 1
ATOM 1461 C CA . LEU A 1 182 ? 16.265 20.534 -18.808 1.00 35.69 182 LEU A CA 1
ATOM 1462 C C . LEU A 1 182 ? 17.193 20.958 -17.660 1.00 35.69 182 LEU A C 1
ATOM 1464 O O . LEU A 1 182 ? 18.366 21.219 -17.913 1.00 35.69 182 LEU A O 1
ATOM 1468 N N . SER A 1 183 ? 16.701 21.039 -16.422 1.00 34.00 183 SER A N 1
ATOM 1469 C CA . SER A 1 183 ? 17.467 21.600 -15.298 1.00 34.00 183 SER A CA 1
ATOM 1470 C C . SER A 1 183 ? 17.940 20.580 -14.259 1.00 34.00 183 SER A C 1
ATOM 1472 O O . SER A 1 183 ? 18.742 20.946 -13.405 1.00 34.00 183 SER A O 1
ATOM 1474 N N . SER A 1 184 ? 17.478 19.324 -14.310 1.00 36.38 184 SER A N 1
ATOM 1475 C CA . SER A 1 184 ? 17.667 18.365 -13.205 1.00 36.38 184 SER A CA 1
ATOM 1476 C C . SER A 1 184 ? 18.220 16.986 -13.595 1.00 36.38 184 SER A C 1
ATOM 1478 O O . SER A 1 184 ? 18.470 16.168 -12.713 1.00 36.38 184 SER A O 1
ATOM 1480 N N . LEU A 1 185 ? 18.472 16.711 -14.882 1.00 35.03 185 LEU A N 1
ATOM 1481 C CA . LEU A 1 185 ? 18.952 15.401 -15.338 1.00 35.03 185 LEU A CA 1
ATOM 1482 C C . LEU A 1 185 ? 20.170 15.505 -16.276 1.00 35.03 185 LEU A C 1
ATOM 1484 O O . LEU A 1 185 ? 20.215 16.396 -17.127 1.00 35.03 185 LEU A O 1
ATOM 1488 N N . PRO A 1 186 ? 21.145 14.573 -16.192 1.00 32.00 186 PRO A N 1
ATOM 1489 C CA . PRO A 1 186 ? 22.194 14.448 -17.195 1.00 32.00 186 PRO A CA 1
ATOM 1490 C C . PRO A 1 186 ? 21.583 14.217 -18.592 1.00 32.00 186 PRO A C 1
ATOM 1492 O O . PRO A 1 186 ? 20.598 13.481 -18.702 1.00 32.00 186 PRO A O 1
ATOM 1495 N N . PRO A 1 187 ? 22.179 14.752 -19.675 1.00 35.16 187 PRO A N 1
ATOM 1496 C CA . PRO A 1 187 ? 21.611 14.742 -21.032 1.00 35.16 187 PRO A CA 1
ATOM 1497 C C . PRO A 1 187 ? 21.165 13.372 -21.578 1.00 35.16 187 PRO A C 1
ATOM 1499 O O . PRO A 1 187 ? 20.336 13.310 -22.482 1.00 35.16 187 PRO A O 1
ATOM 1502 N N . ALA A 1 188 ? 21.672 12.267 -21.023 1.00 38.25 188 ALA A N 1
ATOM 1503 C CA . ALA A 1 188 ? 21.295 10.903 -21.394 1.00 38.25 188 ALA A CA 1
ATOM 1504 C C . ALA A 1 188 ? 19.865 10.492 -20.970 1.00 38.25 188 ALA A C 1
ATOM 1506 O O . ALA A 1 188 ? 19.329 9.531 -21.515 1.00 38.25 188 ALA A O 1
ATOM 1507 N N . PHE A 1 189 ? 19.229 11.210 -20.038 1.00 37.38 189 PHE A N 1
ATOM 1508 C CA . PHE A 1 189 ? 17.884 10.902 -19.519 1.00 37.38 189 PHE A CA 1
ATOM 1509 C C . PHE A 1 189 ? 16.763 11.727 -20.178 1.00 37.38 189 PHE A C 1
ATOM 1511 O O . PHE A 1 189 ? 15.582 11.525 -19.904 1.00 37.38 189 PHE A O 1
ATOM 1518 N N . ALA A 1 190 ? 17.106 12.650 -21.080 1.00 34.75 190 ALA A N 1
ATOM 1519 C CA . ALA A 1 190 ? 16.218 13.723 -21.530 1.00 34.75 190 ALA A CA 1
ATOM 1520 C C . ALA A 1 190 ? 15.097 13.312 -22.513 1.00 34.75 190 ALA A C 1
ATOM 1522 O O . ALA A 1 190 ? 14.438 14.187 -23.074 1.00 34.75 190 ALA A O 1
ATOM 1523 N N . LYS A 1 191 ? 14.847 12.016 -22.752 1.00 37.94 191 LYS A N 1
ATOM 1524 C CA . LYS A 1 191 ? 13.787 11.573 -23.685 1.00 37.94 191 LYS A CA 1
ATOM 1525 C C . LYS A 1 191 ? 12.888 10.433 -23.216 1.00 37.94 191 LYS A C 1
ATOM 1527 O O . LYS A 1 191 ? 11.925 10.139 -23.914 1.00 37.94 191 LYS A O 1
ATOM 1532 N N . ALA A 1 192 ? 13.129 9.822 -22.062 1.00 38.56 192 ALA A N 1
ATOM 1533 C CA . ALA A 1 192 ? 12.279 8.731 -21.606 1.00 38.56 192 ALA A CA 1
ATOM 1534 C C . ALA A 1 192 ? 12.237 8.671 -20.081 1.00 38.56 192 ALA A C 1
ATOM 1536 O O . ALA A 1 192 ? 13.269 8.532 -19.431 1.00 38.56 192 ALA A O 1
ATOM 1537 N N . THR A 1 193 ? 11.016 8.647 -19.547 1.00 39.22 193 THR A N 1
ATOM 1538 C CA . THR A 1 193 ? 10.683 8.312 -18.154 1.00 39.22 193 THR A CA 1
ATOM 1539 C C . THR A 1 193 ? 10.956 9.428 -17.139 1.00 39.22 193 THR A C 1
ATOM 1541 O O . THR A 1 193 ? 12.019 9.511 -16.534 1.00 39.22 193 THR A O 1
ATOM 1544 N N . PHE A 1 194 ? 9.941 10.259 -16.884 1.00 38.59 194 PHE A N 1
ATOM 1545 C CA . PHE A 1 194 ? 9.833 10.911 -15.580 1.00 38.59 194 PHE A CA 1
ATOM 1546 C C . PHE A 1 194 ? 9.385 9.843 -14.577 1.00 38.59 194 PHE A C 1
ATOM 1548 O O . PHE A 1 194 ? 8.334 9.226 -14.761 1.00 38.59 194 PHE A O 1
ATOM 1555 N N . VAL A 1 195 ? 10.205 9.599 -13.558 1.00 46.88 195 VAL A N 1
ATOM 1556 C CA . VAL A 1 195 ? 9.880 8.729 -12.427 1.00 46.88 195 VAL A CA 1
ATOM 1557 C C . VAL A 1 195 ? 9.712 9.650 -11.224 1.00 46.88 195 VAL A C 1
ATOM 1559 O O . VAL A 1 195 ? 10.714 10.096 -10.671 1.00 46.88 195 VAL A O 1
ATOM 1562 N N . PRO A 1 196 ? 8.482 10.002 -10.834 1.00 42.34 196 PRO A N 1
ATOM 1563 C CA . PRO A 1 196 ? 8.253 10.652 -9.559 1.00 42.34 196 PRO A CA 1
ATOM 1564 C C . PRO A 1 196 ? 8.812 9.754 -8.443 1.00 42.34 196 PRO A C 1
ATOM 1566 O O . PRO A 1 196 ? 8.457 8.574 -8.358 1.00 42.34 196 PRO A O 1
ATOM 1569 N N . THR A 1 197 ? 9.719 10.301 -7.631 1.00 41.44 197 THR A N 1
ATOM 1570 C CA . THR A 1 197 ? 10.432 9.584 -6.564 1.00 41.44 197 THR A CA 1
ATOM 1571 C C . THR A 1 197 ? 9.944 10.009 -5.180 1.00 41.44 197 THR A C 1
ATOM 1573 O O . THR A 1 197 ? 9.938 11.202 -4.883 1.00 41.44 197 THR A O 1
ATOM 1576 N N . LEU A 1 198 ? 9.592 9.057 -4.304 1.00 38.47 198 LEU A N 1
ATOM 1577 C CA . LEU A 1 198 ? 9.600 9.312 -2.854 1.00 38.47 198 LEU A CA 1
ATOM 1578 C C . LEU A 1 198 ? 10.996 9.013 -2.313 1.00 38.47 198 LEU A C 1
ATOM 1580 O O . LEU A 1 198 ? 11.485 7.906 -2.513 1.00 38.47 198 LEU A O 1
ATOM 1584 N N . ASN A 1 199 ? 11.612 9.973 -1.624 1.00 36.47 199 ASN A N 1
ATOM 1585 C CA . ASN A 1 199 ? 12.906 9.788 -0.970 1.00 36.47 199 ASN A CA 1
ATOM 1586 C C . ASN A 1 199 ? 12.708 9.163 0.417 1.00 36.47 199 ASN A C 1
ATOM 1588 O O . ASN A 1 199 ? 11.984 9.727 1.236 1.00 36.47 199 ASN A O 1
ATOM 1592 N N . TYR A 1 200 ? 13.374 8.044 0.692 1.00 30.83 200 TYR A N 1
ATOM 1593 C CA . TYR A 1 200 ? 13.570 7.525 2.047 1.00 30.83 200 TYR A CA 1
ATOM 1594 C C . TYR A 1 200 ? 15.066 7.581 2.396 1.00 30.83 200 TYR A C 1
ATOM 1596 O O . TYR A 1 200 ? 15.911 7.591 1.495 1.00 30.83 200 TYR A O 1
ATOM 1604 N N . LEU A 1 201 ? 15.386 7.693 3.691 1.00 31.73 201 LEU A N 1
ATOM 1605 C CA . LEU A 1 201 ? 16.749 7.823 4.227 1.00 31.73 201 LEU A CA 1
ATOM 1606 C C . LEU A 1 201 ? 17.752 6.901 3.502 1.00 31.73 201 LEU A C 1
ATOM 1608 O O . LEU A 1 201 ? 17.505 5.711 3.338 1.00 31.73 201 LEU A O 1
ATOM 1612 N N . TYR A 1 202 ? 18.890 7.479 3.097 1.00 35.25 202 TYR A N 1
ATOM 1613 C CA . TYR A 1 202 ? 19.958 6.858 2.296 1.00 35.25 202 TYR A CA 1
ATOM 1614 C C . TYR A 1 202 ? 19.540 6.390 0.885 1.00 35.25 202 TYR A C 1
ATOM 1616 O O . TYR A 1 202 ? 19.423 5.203 0.617 1.00 35.25 202 TYR A O 1
ATOM 1624 N N . TYR A 1 203 ? 19.424 7.335 -0.059 1.00 36.97 203 TYR A N 1
ATOM 1625 C CA . TYR A 1 203 ? 19.456 7.111 -1.522 1.00 36.97 203 TYR A CA 1
ATOM 1626 C C . TYR A 1 203 ? 18.495 6.049 -2.109 1.00 36.97 203 TYR A C 1
ATOM 1628 O O . TYR A 1 203 ? 18.707 5.601 -3.240 1.00 36.97 203 TYR A O 1
ATOM 1636 N N . ASN A 1 204 ? 17.431 5.667 -1.396 1.00 38.72 204 ASN A N 1
ATOM 1637 C CA . ASN A 1 204 ? 16.495 4.638 -1.839 1.00 38.72 204 ASN A CA 1
ATOM 1638 C C . ASN A 1 204 ? 15.067 5.175 -2.045 1.00 38.72 204 ASN A C 1
ATOM 1640 O O . ASN A 1 204 ? 14.575 5.979 -1.255 1.00 38.72 204 ASN A O 1
ATOM 1644 N N . TYR A 1 205 ? 14.426 4.777 -3.160 1.00 53.28 205 TYR A N 1
ATOM 1645 C CA . TYR A 1 205 ? 13.263 5.476 -3.732 1.00 53.28 205 TYR A CA 1
ATOM 1646 C C . TYR A 1 205 ? 12.018 4.583 -3.919 1.00 53.28 205 TYR A C 1
ATOM 1648 O O . TYR A 1 205 ? 12.137 3.479 -4.450 1.00 53.28 205 TYR A O 1
ATOM 1656 N N . LEU A 1 206 ? 10.804 5.088 -3.644 1.00 45.59 206 LEU A N 1
ATOM 1657 C CA . LEU A 1 206 ? 9.598 4.579 -4.334 1.00 45.59 206 LEU A CA 1
ATOM 1658 C C . LEU A 1 206 ? 9.561 5.217 -5.723 1.00 45.59 206 LEU A C 1
ATOM 1660 O O . LEU A 1 206 ? 9.593 6.443 -5.833 1.00 45.59 206 LEU A O 1
ATOM 1664 N N . ARG A 1 207 ? 9.496 4.402 -6.772 1.00 52.22 207 ARG A N 1
ATOM 1665 C CA . ARG A 1 207 ? 9.555 4.829 -8.169 1.00 52.22 207 ARG A CA 1
ATOM 1666 C C . ARG A 1 207 ? 8.260 4.486 -8.889 1.00 52.22 207 ARG A C 1
ATOM 1668 O O . ARG A 1 207 ? 7.934 3.325 -9.134 1.00 52.22 207 ARG A O 1
ATOM 1675 N N . LEU A 1 208 ? 7.523 5.521 -9.269 1.00 48.16 208 LEU A N 1
ATOM 1676 C CA . LEU A 1 208 ? 6.321 5.380 -10.088 1.00 48.16 208 LEU A CA 1
ATOM 1677 C C . LEU A 1 208 ? 6.716 5.424 -11.568 1.00 48.16 208 LEU A C 1
ATOM 1679 O O . LEU A 1 208 ? 7.368 6.373 -11.995 1.00 48.16 208 LEU A O 1
ATOM 1683 N N . TYR A 1 209 ? 6.359 4.414 -12.365 1.00 50.56 209 TYR A N 1
ATOM 1684 C CA . TYR A 1 209 ? 6.737 4.390 -13.783 1.00 50.56 209 TYR A CA 1
ATOM 1685 C C . TYR A 1 209 ? 5.642 4.932 -14.684 1.00 50.56 209 TYR A C 1
ATOM 1687 O O . TYR A 1 209 ? 4.459 4.651 -14.521 1.00 50.56 209 TYR A O 1
ATOM 1695 N N . TYR A 1 210 ? 6.090 5.633 -15.721 1.00 40.38 210 TYR A N 1
ATOM 1696 C CA . TYR A 1 210 ? 5.332 5.844 -16.939 1.00 40.38 210 TYR A CA 1
ATOM 1697 C C . TYR A 1 210 ? 5.803 4.841 -18.000 1.00 40.38 210 TYR A C 1
ATOM 1699 O O . TYR A 1 210 ? 6.920 4.952 -18.502 1.00 40.38 210 TYR A O 1
ATOM 1707 N N . ILE A 1 211 ? 4.984 3.837 -18.332 1.00 40.31 211 ILE A N 1
ATOM 1708 C CA . ILE A 1 211 ? 5.294 2.885 -19.411 1.00 40.31 211 ILE A CA 1
ATOM 1709 C C . ILE A 1 211 ? 4.527 3.302 -20.665 1.00 40.31 211 ILE A C 1
ATOM 1711 O O . ILE A 1 211 ? 3.457 2.778 -20.963 1.00 40.31 211 ILE A O 1
ATOM 1715 N N . TYR A 1 212 ? 5.102 4.223 -21.428 1.00 35.25 212 TYR A N 1
ATOM 1716 C CA . TYR A 1 212 ? 4.734 4.432 -22.826 1.00 35.25 212 TYR A CA 1
ATOM 1717 C C . TYR A 1 212 ? 6.040 4.351 -23.604 1.00 35.25 212 TYR A C 1
ATOM 1719 O O . TYR A 1 212 ? 6.815 5.294 -23.653 1.00 35.25 212 TYR A O 1
ATOM 1727 N N . GLU A 1 213 ? 6.333 3.139 -24.078 1.00 36.84 213 GLU A N 1
ATOM 1728 C CA . GLU A 1 213 ? 7.467 2.837 -24.960 1.00 36.84 213 GLU A CA 1
ATOM 1729 C C . GLU A 1 213 ? 8.864 3.178 -24.406 1.00 36.84 213 GLU A C 1
ATOM 1731 O O . GLU A 1 213 ? 9.542 4.074 -24.894 1.00 36.84 213 GLU A O 1
ATOM 1736 N N . VAL A 1 214 ? 9.364 2.419 -23.424 1.00 38.25 214 VAL A N 1
ATOM 1737 C CA . VAL A 1 214 ? 10.771 2.564 -23.009 1.00 38.25 214 VAL A CA 1
ATOM 1738 C C . VAL A 1 214 ? 11.634 1.527 -23.725 1.00 38.25 214 VAL A C 1
ATOM 1740 O O . VAL A 1 214 ? 11.553 0.322 -23.466 1.00 38.25 214 VAL A O 1
ATOM 1743 N N . THR A 1 215 ? 12.433 2.027 -24.667 1.00 35.94 215 THR A N 1
ATOM 1744 C CA . THR A 1 215 ? 13.617 1.371 -25.227 1.00 35.94 215 THR A CA 1
ATOM 1745 C C . THR A 1 215 ? 14.568 0.958 -24.112 1.00 35.94 215 THR A C 1
ATOM 1747 O O . THR A 1 215 ? 14.758 1.700 -23.156 1.00 35.94 215 THR A O 1
ATOM 1750 N N . GLU A 1 216 ? 15.159 -0.220 -24.268 1.00 35.09 216 GLU A N 1
ATOM 1751 C CA . GLU A 1 216 ? 16.119 -0.881 -23.382 1.00 35.09 216 GLU A CA 1
ATOM 1752 C C . GLU A 1 216 ? 17.208 0.062 -22.835 1.00 35.09 216 GLU A C 1
ATOM 1754 O O . GLU A 1 216 ? 18.282 0.198 -23.412 1.00 35.09 216 GLU A O 1
ATOM 1759 N N . THR A 1 217 ? 16.962 0.723 -21.707 1.00 36.19 217 THR A N 1
ATOM 1760 C CA . THR A 1 217 ? 18.029 1.351 -20.923 1.00 36.19 217 THR A CA 1
ATOM 1761 C C . THR A 1 217 ? 18.561 0.348 -19.894 1.00 36.19 217 THR A C 1
ATOM 1763 O O . THR A 1 217 ? 17.811 -0.523 -19.437 1.00 36.19 217 THR A O 1
ATOM 1766 N N . PRO A 1 218 ? 19.857 0.424 -19.534 1.00 37.72 218 PRO A N 1
ATOM 1767 C CA . PRO A 1 218 ? 20.452 -0.431 -18.513 1.00 37.72 218 PRO A CA 1
ATOM 1768 C C . PRO A 1 218 ? 19.859 -0.036 -17.156 1.00 37.72 218 PRO A C 1
ATOM 1770 O O . PRO A 1 218 ? 20.269 0.935 -16.527 1.00 37.72 218 PRO A O 1
ATOM 1773 N N . TYR A 1 219 ? 18.800 -0.740 -16.770 1.00 50.88 219 TYR A N 1
ATOM 1774 C CA . TYR A 1 219 ? 17.958 -0.417 -15.625 1.00 50.88 219 TYR A CA 1
ATOM 1775 C C . TYR A 1 219 ? 18.399 -1.195 -14.390 1.00 50.88 219 TYR A C 1
ATOM 1777 O O . TYR A 1 219 ? 18.586 -2.404 -14.466 1.00 50.88 219 TYR A O 1
ATOM 1785 N N . SER A 1 220 ? 18.453 -0.520 -13.241 1.00 45.97 220 SER A N 1
ATOM 1786 C CA . SER A 1 220 ? 18.591 -1.115 -11.905 1.00 45.97 220 SER A CA 1
ATOM 1787 C C . SER A 1 220 ? 17.235 -1.252 -11.188 1.00 45.97 220 SER A C 1
ATOM 1789 O O . SER A 1 220 ? 17.155 -1.052 -9.979 1.00 45.97 220 SER A O 1
ATOM 1791 N N . GLY A 1 221 ? 16.152 -1.483 -11.939 1.00 54.44 221 GLY A N 1
ATOM 1792 C CA . GLY A 1 221 ? 14.785 -1.512 -11.401 1.00 54.44 221 GLY A CA 1
ATOM 1793 C C . GLY A 1 221 ? 14.521 -2.719 -10.498 1.00 54.44 221 GLY A C 1
ATOM 1794 O O . GLY A 1 221 ? 15.185 -3.744 -10.646 1.00 54.44 221 GLY A O 1
ATOM 1795 N N . SER A 1 222 ? 13.557 -2.588 -9.589 1.00 64.38 222 SER A N 1
ATOM 1796 C CA . SER A 1 222 ? 13.085 -3.610 -8.641 1.00 64.38 222 SER A CA 1
ATOM 1797 C C . SER A 1 222 ? 11.558 -3.550 -8.575 1.00 64.38 222 SER A C 1
ATOM 1799 O O . SER A 1 222 ? 10.960 -2.859 -7.754 1.00 64.38 222 SER A O 1
ATOM 1801 N N . ALA A 1 223 ? 10.921 -4.239 -9.524 1.00 72.44 223 ALA A N 1
ATOM 1802 C CA . ALA A 1 223 ? 9.474 -4.227 -9.707 1.00 72.44 223 ALA A CA 1
ATOM 1803 C C . ALA A 1 223 ? 8.743 -5.160 -8.748 1.00 72.44 223 ALA A C 1
ATOM 1805 O O . ALA A 1 223 ? 9.076 -6.339 -8.656 1.00 72.44 223 ALA A O 1
ATOM 1806 N N . SER A 1 224 ? 7.691 -4.636 -8.126 1.00 74.38 224 SER A N 1
ATOM 1807 C CA . SER A 1 224 ? 6.927 -5.340 -7.098 1.00 74.38 224 SER A CA 1
ATOM 1808 C C . SER A 1 224 ? 5.629 -5.936 -7.635 1.00 74.38 224 SER A C 1
ATOM 1810 O O . SER A 1 224 ? 4.995 -5.397 -8.553 1.00 74.38 224 SER A O 1
ATOM 1812 N N . CYS A 1 225 ? 5.203 -7.052 -7.042 1.00 80.44 225 CYS A N 1
ATOM 1813 C CA . CYS A 1 225 ? 3.962 -7.731 -7.413 1.00 80.44 225 CYS A CA 1
ATOM 1814 C C . CYS A 1 225 ? 3.354 -8.528 -6.256 1.00 80.44 225 CYS A C 1
ATOM 1816 O O . CYS A 1 225 ? 4.063 -8.977 -5.359 1.00 80.44 225 CYS A O 1
ATOM 1818 N N . ALA A 1 226 ? 2.049 -8.778 -6.310 1.00 81.62 226 ALA A N 1
ATOM 1819 C CA . ALA A 1 226 ? 1.323 -9.532 -5.289 1.00 81.62 226 ALA A CA 1
ATOM 1820 C C . ALA A 1 226 ? 0.090 -10.247 -5.862 1.00 81.62 226 ALA A C 1
ATOM 1822 O O . ALA A 1 226 ? -0.279 -10.057 -7.026 1.00 81.62 226 ALA A O 1
ATOM 1823 N N . ASN A 1 227 ? -0.567 -11.044 -5.018 1.00 81.62 227 ASN A N 1
ATOM 1824 C CA . ASN A 1 227 ? -1.925 -11.538 -5.252 1.00 81.62 227 ASN A CA 1
ATOM 1825 C C . ASN A 1 227 ? -2.935 -10.658 -4.508 1.00 81.62 227 ASN A C 1
ATOM 1827 O O . ASN A 1 227 ? -2.672 -10.256 -3.380 1.00 81.62 227 ASN A O 1
ATOM 1831 N N . ARG A 1 228 ? -4.098 -10.383 -5.106 1.00 83.44 228 ARG A N 1
ATOM 1832 C CA . ARG A 1 228 ? -5.156 -9.558 -4.494 1.00 83.44 228 ARG A CA 1
ATOM 1833 C C . ARG A 1 228 ? -6.279 -10.431 -3.952 1.00 83.44 228 ARG A C 1
ATOM 1835 O O . ARG A 1 228 ? -6.767 -11.300 -4.670 1.00 83.44 228 ARG A O 1
ATOM 1842 N N . LEU A 1 229 ? -6.739 -10.148 -2.738 1.00 78.00 229 LEU A N 1
ATOM 1843 C CA . LEU A 1 229 ? -7.939 -10.737 -2.151 1.00 78.00 229 LEU A CA 1
ATOM 1844 C C . LEU A 1 229 ? -8.860 -9.660 -1.590 1.00 78.00 229 LEU A C 1
ATOM 1846 O O . LEU A 1 229 ? -8.486 -8.921 -0.684 1.00 78.00 229 LEU A O 1
ATOM 1850 N N . SER A 1 230 ? -10.095 -9.636 -2.072 1.00 78.19 230 SER A N 1
ATOM 1851 C CA . SER A 1 230 ? -11.180 -8.816 -1.536 1.00 78.19 230 SER A CA 1
ATOM 1852 C C . SER A 1 230 ? -12.334 -9.696 -1.058 1.00 78.19 230 SER A C 1
ATOM 1854 O O . SER A 1 230 ? -12.398 -10.882 -1.390 1.00 78.19 230 SER A O 1
ATOM 1856 N N . LEU A 1 231 ? -13.231 -9.111 -0.264 1.00 71.19 231 LEU A N 1
ATOM 1857 C CA . LEU A 1 231 ? -14.501 -9.727 0.134 1.00 71.19 231 LEU A CA 1
ATOM 1858 C C . LEU A 1 231 ? -15.598 -9.521 -0.905 1.00 71.19 231 LEU A C 1
ATOM 1860 O O . LEU A 1 231 ? -15.562 -8.473 -1.591 1.00 71.19 231 LEU A O 1
#

Secondary structure (DSSP, 8-state):
-HHHHHHHHHHHHHHHHTTTTTTTT--HHHHIIIIIGGGHHHHHT--S----BTTEEEEEEE--TTTS-HHHHHHHHHHH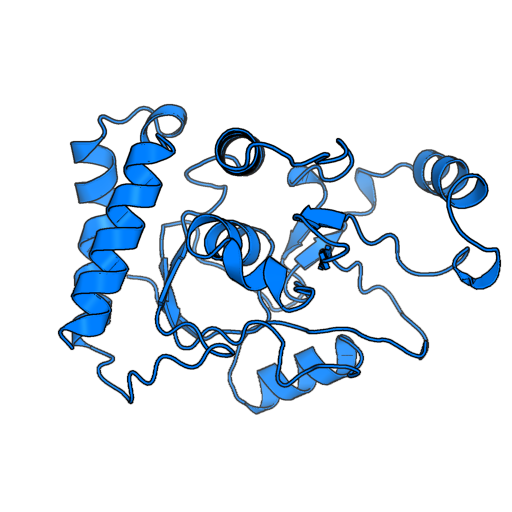STT----TT--GGGEEEPTT----SS-EEEEEEE-SGGGTT--HHHHHHHHHHTT-EE--HHHHHHHHHH-TTHHHH--EE-TTEEE-TTTS-HHHHHHHHHHHS-GGGTTS----EEEETTTEEEE----S----------B-EEEEE--

Sequence (231 aa):
MDILIELFSQQINTIIERKFHIPAGLSESDFINRHIMPLKQLLVKNDKDTKIDKSHIPIVVVVPHTIVPLSYQLERIRESINDIQLEHLIRPEWFENAKGVSTPDKPYLLLDVETGHAMKNTPPKKCVKSFRDAGRFALTVDEGIALISHFPEVLESHWIDLPGSVLIHKFVGEDVMKRGMLSSLPPAFAKATFVPTLNYLYYNYLRLYYIYEVTETPYSGSASCANRLSL

Foldseek 3Di:
DVVVVVLLVLLLVLCVLLPLVVVLVHDSVCCCVVARVVQVVVCVVDPPDPDDDLQWDFKFKFADCLRGNPVSLVVSLVVVAPDWPQPPPDDVVQKDFDPPDDDDSTIWMWGGKGQQPVVFQPDPVVVQVVQVVVVWHFADPRRVSRCCSSCVCNQVPAEEERNRMAGDPVVCPPVNLQVVLPPPDDPVPNPAWDWNWGDDPDPGTHTYTHPDDDDDDRDRHRTMITDIGDD